Protein 5EZC (pdb70)

Solvent-accessible surface area: 9860 Å² total; per-residue (Å²): 58,86,60,0,116,0,11,98,62,11,0,131,0,15,85,50,5,0,125,0,16,63,53,14,10,133,23,62,108,64,84,53,1,132,2,13,93,52,10,0,117,0,17,93,47,5,0,116,0,11,56,53,9,6,115,18,49,159,89,66,84,56,1,133,1,12,76,49,11,0,133,0,17,90,59,5,0,127,0,13,80,53,15,0,130,29,59,172,63,84,59,0,96,0,12,98,54,12,0,126,1,15,96,52,5,0,122,0,12,63,30,12,11,140,22,53,112,56,87,54,0,124,0,12,98,65,12,0,130,1,15,83,52,6,0,122,0,17,63,54,15,8,136,32,62,103,74,86,53,2,46,2,13,100,50,12,0,130,1,15,94,58,6,0,120,0,12,68,49,9,7,135,15,52,81,76,54,90,55,0,127,0,12,96,64,12,0,130,0,16,85,52,5,0,125,0,17,58,46,14,9,112,4,56,60,96

Radius of gyration: 16.19 Å; Cα contacts (8 Å, |Δi|>4): 431; chains: 7; bounding box: 50×24×40 Å

Secondary structure (DSSP, 8-state):
-HHHHHHHHHHHHHHHHHHHHHHHHHHH-/-HHHHHHHHHHHHHHHHHHHHHHHHHHHH-/-HHHHHHHHHHHHHHHHHHHHHHHHHHH-/-HHHHHHHHHHHHHHHHHHHHHHHHHHT-/-HHHHHHHHHHHHHHHHHHHHHHHHHHH-/-HHHHHHHHHHHHHHHHHHHHHHHHHHH--/-HHHHHHHHHHHHHHHHHHHHHHHHHHH--

Structure (mmCIF, N/CA/C/O backbone):
data_5EZC
#
_entry.id   5EZC
#
_cell.length_a   62.252
_cell.length_b   60.880
_cell.length_c   69.380
_cell.angle_alpha   90.00
_cell.angle_beta   110.89
_cell.angle_gamma   90.00
#
_symmetry.space_group_name_H-M   'I 1 2 1'
#
loop_
_entity.id
_entity.type
_entity.pdbx_description
1 polymer CC-Hept-C-H-E
2 water water
#
loop_
_atom_site.group_PDB
_atom_site.id
_atom_site.type_symbol
_atom_site.label_atom_id
_atom_site.label_alt_id
_atom_site.label_comp_id
_atom_site.label_asym_id
_atom_site.label_entity_id
_atom_site.label_seq_id
_atom_site.pdbx_PDB_ins_code
_atom_site.Cartn_x
_atom_site.Cartn_y
_atom_site.Cartn_z
_atom_site.occupancy
_atom_site.B_iso_or_equiv
_atom_site.auth_seq_id
_atom_site.auth_comp_id
_atom_site.auth_asym_id
_atom_site.auth_atom_id
_atom_site.pdbx_PDB_model_num
ATOM 4 N N . GLY A 1 2 ? -48.481 2.099 -33.451 1.00 34.29 2 GLY A N 1
ATOM 5 C CA . GLY A 1 2 ? -48.209 1.150 -32.392 1.00 26.87 2 GLY A CA 1
ATOM 6 C C . GLY A 1 2 ? -46.747 0.775 -32.322 1.00 29.28 2 GLY A C 1
ATOM 7 O O . GLY A 1 2 ? -46.027 0.874 -33.325 1.00 27.94 2 GLY A O 1
ATOM 8 N N . GLU A 1 3 ? -46.308 0.345 -31.143 1.00 26.36 3 GLU A N 1
ATOM 9 C CA . GLU A 1 3 ? -44.891 0.100 -30.924 1.00 27.73 3 GLU A CA 1
ATOM 10 C C . GLU A 1 3 ? -44.390 -1.086 -31.733 1.00 22.44 3 GLU A C 1
ATOM 11 O O . GLU A 1 3 ? -43.240 -1.089 -32.156 1.00 22.97 3 GLU A O 1
ATOM 17 N N . ILE A 1 4 ? -45.237 -2.080 -31.973 1.00 21.19 4 ILE A N 1
ATOM 18 C CA . ILE A 1 4 ? -44.782 -3.250 -32.739 1.00 18.24 4 ILE A CA 1
ATOM 19 C C . ILE A 1 4 ? -44.554 -2.847 -34.201 1.00 22.17 4 ILE A C 1
ATOM 20 O O . ILE A 1 4 ? -43.498 -3.168 -34.774 1.00 20.15 4 ILE A O 1
ATOM 25 N N . ALA A 1 5 ? -45.500 -2.106 -34.778 1.00 22.06 5 ALA A N 1
ATOM 26 C CA . ALA A 1 5 ? -45.377 -1.648 -36.153 1.00 20.48 5 ALA A CA 1
ATOM 27 C C . ALA A 1 5 ? -44.155 -0.751 -36.294 1.00 24.42 5 ALA A C 1
ATOM 28 O O . ALA A 1 5 ? -43.432 -0.845 -37.283 1.00 26.05 5 ALA A O 1
ATOM 30 N N . LYS A 1 6 ? -43.945 0.135 -35.320 1.00 23.12 6 LYS A N 1
ATOM 31 C CA . LYS A 1 6 ? -42.774 1.020 -35.349 1.00 21.72 6 LYS A CA 1
ATOM 32 C C . LYS A 1 6 ? -41.482 0.201 -35.353 1.00 21.52 6 LYS A C 1
ATOM 33 O O . LYS A 1 6 ? -40.523 0.528 -36.068 1.00 20.55 6 LYS A O 1
ATOM 39 N N . ALA A 1 7 ? -41.443 -0.852 -34.543 1.00 19.30 7 ALA A N 1
ATOM 40 C CA . ALA A 1 7 ? -40.224 -1.652 -34.443 1.00 18.81 7 ALA A CA 1
ATOM 41 C C . ALA A 1 7 ? -39.997 -2.417 -35.739 1.00 21.85 7 ALA A C 1
ATOM 42 O O . ALA A 1 7 ? -38.854 -2.564 -36.193 1.00 19.77 7 ALA A O 1
ATOM 44 N N . LEU A 1 8 ? -41.075 -2.928 -36.326 1.00 16.26 8 LEU A N 1
ATOM 45 C CA . LEU A 1 8 ? -40.965 -3.574 -37.633 1.00 17.91 8 LEU A CA 1
ATOM 46 C C . LEU A 1 8 ? -40.462 -2.587 -38.693 1.00 22.69 8 LEU A C 1
ATOM 47 O O . LEU A 1 8 ? -39.672 -2.945 -39.561 1.00 20.13 8 LEU A O 1
ATOM 52 N N . ARG A 1 9 ? -40.921 -1.347 -38.634 1.00 19.01 9 ARG A N 1
ATOM 53 C CA . ARG A 1 9 ? -40.422 -0.349 -39.586 1.00 20.38 9 ARG A CA 1
ATOM 54 C C . ARG A 1 9 ? -38.944 -0.058 -39.357 1.00 24.22 9 ARG A C 1
ATOM 55 O O . ARG A 1 9 ? -38.218 0.257 -40.308 1.00 21.70 9 ARG A O 1
ATOM 63 N N . GLU A 1 10 ? -38.480 -0.172 -38.113 1.00 23.04 10 GLU A N 1
ATOM 64 C CA . GLU A 1 10 ? -37.043 -0.025 -37.835 1.00 20.77 10 GLU A CA 1
ATOM 65 C C . GLU A 1 10 ? -36.238 -1.154 -38.456 1.00 17.65 10 GLU A C 1
ATOM 66 O O . GLU A 1 10 ? -35.120 -0.952 -38.910 1.00 19.06 10 GLU A O 1
ATOM 72 N N . ILE A 1 11 ? -36.801 -2.357 -38.441 1.00 15.74 11 ILE A N 1
ATOM 73 C CA . ILE A 1 11 ? -36.131 -3.497 -39.055 1.00 17.79 11 ILE A CA 1
ATOM 74 C C . ILE A 1 11 ? -36.008 -3.266 -40.561 1.00 17.59 11 ILE A C 1
ATOM 75 O O . ILE A 1 11 ? -34.954 -3.514 -41.164 1.00 19.34 11 ILE A O 1
ATOM 80 N N . ALA A 1 12 ? -37.077 -2.762 -41.161 1.00 18.52 12 ALA A N 1
ATOM 81 C CA . ALA A 1 12 ? -37.085 -2.493 -42.594 1.00 19.63 12 ALA A CA 1
ATOM 82 C C . ALA A 1 12 ? -36.044 -1.454 -42.944 1.00 21.55 12 ALA A C 1
ATOM 83 O O . ALA A 1 12 ? -35.341 -1.584 -43.937 1.00 20.86 12 ALA A O 1
ATOM 85 N N . LYS A 1 13 ? -35.955 -0.415 -42.127 1.00 17.81 13 LYS A N 1
ATOM 86 C CA . LYS A 1 13 ? -34.969 0.631 -42.383 1.00 20.70 13 LYS A CA 1
ATOM 87 C C . LYS A 1 13 ? -33.556 0.086 -42.258 1.00 23.42 13 LYS A C 1
ATOM 88 O O . LYS A 1 13 ? -32.672 0.433 -43.058 1.00 19.90 13 LYS A O 1
ATOM 94 N N . ALA A 1 14 ? -33.327 -0.769 -41.266 1.00 19.02 14 ALA A N 1
ATOM 95 C CA . ALA A 1 14 ? -31.990 -1.367 -41.106 1.00 19.06 14 ALA A CA 1
ATOM 96 C C . ALA A 1 14 ? -31.622 -2.253 -42.294 1.00 20.77 14 ALA A C 1
ATOM 97 O O . ALA A 1 14 ? -30.459 -2.294 -42.709 1.00 20.19 14 ALA A O 1
ATOM 99 N N . LEU A 1 15 ? -32.601 -2.948 -42.857 1.00 18.25 15 LEU A N 1
ATOM 100 C CA . LEU A 1 15 ? -32.354 -3.730 -44.066 1.00 18.82 15 LEU A CA 1
ATOM 101 C C . LEU A 1 15 ? -32.083 -2.844 -45.274 1.00 22.80 15 LEU A C 1
ATOM 102 O O . LEU A 1 15 ? -31.300 -3.213 -46.149 1.00 22.30 15 LEU A O 1
ATOM 107 N N . ARG A 1 16 ? -32.717 -1.676 -45.334 1.00 20.19 16 ARG A N 1
ATOM 108 C CA . ARG A 1 16 ? -32.381 -0.736 -46.409 1.00 21.99 16 ARG A CA 1
ATOM 109 C C . ARG A 1 16 ? -30.960 -0.201 -46.227 1.00 25.45 16 ARG A C 1
ATOM 110 O O . ARG A 1 16 ? -30.269 0.084 -47.210 1.00 26.49 16 ARG A O 1
ATOM 118 N N . GLU A 1 17 ? -30.511 -0.070 -44.980 1.00 22.38 17 GLU A N 1
ATOM 119 C CA . GLU A 1 17 ? -29.095 0.242 -44.728 1.00 25.60 17 GLU A CA 1
ATOM 120 C C . GLU A 1 17 ? -28.199 -0.853 -45.276 1.00 22.97 17 GLU A C 1
ATOM 121 O O . GLU A 1 17 ? -27.145 -0.596 -45.859 1.00 24.25 17 GLU A O 1
ATOM 127 N N . CYS A 1 18 ? -28.605 -2.092 -45.032 1.00 22.25 18 CY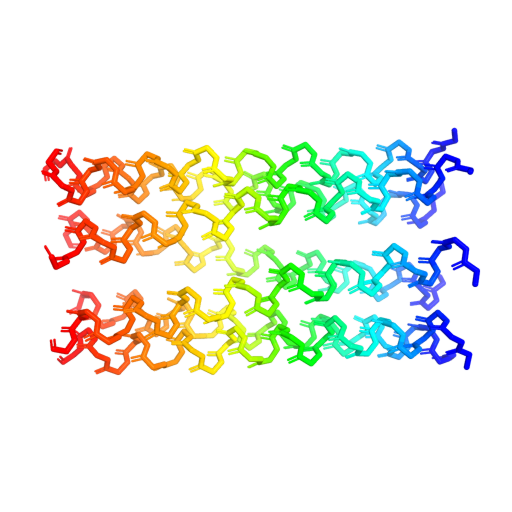S A N 1
ATOM 128 C CA . CYS A 1 18 ? -27.829 -3.243 -45.486 1.00 23.24 18 CYS A CA 1
ATOM 129 C C . CYS A 1 18 ? -27.716 -3.260 -46.994 1.00 23.61 18 CYS A C 1
ATOM 130 O O . CYS A 1 18 ? -26.634 -3.491 -47.536 1.00 25.02 18 CYS A O 1
ATOM 133 N N . ALA A 1 19 ? -28.838 -3.029 -47.668 1.00 23.29 19 ALA A N 1
ATOM 134 C CA . ALA A 1 19 ? -28.872 -3.013 -49.130 1.00 27.19 19 ALA A CA 1
ATOM 135 C C . ALA A 1 19 ? -27.944 -1.960 -49.709 1.00 29.31 19 ALA A C 1
ATOM 136 O O . ALA A 1 19 ? -27.233 -2.223 -50.678 1.00 27.48 19 ALA A O 1
ATOM 138 N N . TRP A 1 20 ? -27.959 -0.761 -49.133 1.00 24.14 20 TRP A N 1
ATOM 139 C CA A TRP A 1 20 ? -27.040 0.299 -49.572 1.00 25.27 20 TRP A CA 1
ATOM 140 C C . TRP A 1 20 ? -25.596 -0.161 -49.450 1.00 26.43 20 TRP A C 1
ATOM 141 O O . TRP A 1 20 ? -24.764 0.044 -50.356 1.00 27.58 20 TRP A O 1
ATOM 152 N N . ALA A 1 21 ? -25.287 -0.815 -48.339 1.00 27.53 21 ALA A N 1
ATOM 153 C CA . ALA A 1 21 ? -23.913 -1.246 -48.108 1.00 31.40 21 ALA A CA 1
ATOM 154 C C . ALA A 1 21 ? -23.505 -2.339 -49.103 1.00 29.04 21 ALA A C 1
ATOM 155 O O . ALA A 1 21 ? -22.394 -2.316 -49.630 1.00 30.76 21 ALA A O 1
ATOM 157 N N . HIS A 1 22 ? -24.409 -3.278 -49.379 1.00 34.66 22 HIS A N 1
ATOM 158 C CA . HIS A 1 22 ? -24.161 -4.298 -50.404 1.00 34.52 22 HIS A CA 1
ATOM 159 C C . HIS A 1 22 ? -23.937 -3.671 -51.778 1.00 34.28 22 HIS A C 1
ATOM 160 O O . HIS A 1 22 ? -23.080 -4.124 -52.538 1.00 36.18 22 HIS A O 1
ATOM 167 N N . ARG A 1 23 ? -24.700 -2.628 -52.098 1.00 30.40 23 ARG A N 1
ATOM 168 C CA . ARG A 1 23 ? -24.491 -1.913 -53.353 1.00 33.16 23 ARG A CA 1
ATOM 169 C C . ARG A 1 23 ? -23.112 -1.265 -53.363 1.00 38.96 23 ARG A C 1
ATOM 170 O O . ARG A 1 23 ? -22.488 -1.166 -54.417 1.00 39.48 23 ARG A O 1
ATOM 178 N N . GLU A 1 24 ? -22.628 -0.837 -52.199 1.00 33.47 24 GLU A N 1
ATOM 179 C CA . GLU A 1 24 ? -21.290 -0.253 -52.138 1.00 32.27 24 GLU A CA 1
ATOM 180 C C . GLU A 1 24 ? -20.223 -1.325 -52.315 1.00 34.35 24 GLU A C 1
ATOM 181 O O . GLU A 1 24 ? -19.155 -1.054 -52.869 1.00 39.42 24 GLU A O 1
ATOM 187 N N . GLU A 1 25 ? -20.494 -2.534 -51.835 1.00 34.02 25 GLU A N 1
ATOM 188 C CA . GLU A 1 25 ? -19.553 -3.639 -52.063 1.00 36.37 25 GLU A CA 1
ATOM 189 C C . GLU A 1 25 ? -19.470 -3.969 -53.547 1.00 43.55 25 GLU A C 1
ATOM 190 O O . GLU A 1 25 ? -18.377 -4.100 -54.105 1.00 51.64 25 GLU A O 1
ATOM 196 N N . ALA A 1 26 ? -20.636 -4.114 -54.173 1.00 45.97 26 ALA A N 1
ATOM 197 C CA . ALA A 1 26 ? -20.726 -4.368 -55.611 1.00 46.55 26 ALA A CA 1
ATOM 198 C C . ALA A 1 26 ? -19.913 -3.360 -56.413 1.00 45.02 26 ALA A C 1
ATOM 199 O O . ALA A 1 26 ? -19.148 -3.736 -57.310 1.00 48.84 26 ALA A O 1
ATOM 201 N N . LYS A 1 27 ? -20.081 -2.080 -56.088 1.00 39.89 27 LYS A N 1
ATOM 202 C CA . LYS A 1 27 ? -19.339 -1.012 -56.748 1.00 40.77 27 LYS A CA 1
ATOM 203 C C . LYS A 1 27 ? -17.835 -1.136 -56.516 1.00 46.67 27 LYS A C 1
ATOM 204 O O . LYS A 1 27 ? -17.038 -0.959 -57.444 1.00 48.76 27 LYS A O 1
ATOM 210 N N . ALA A 1 28 ? -17.449 -1.424 -55.277 1.00 44.98 28 ALA A N 1
ATOM 211 C CA . ALA A 1 28 ? -16.035 -1.524 -54.929 1.00 45.38 28 ALA A CA 1
ATOM 212 C C . ALA A 1 28 ? -15.380 -2.702 -55.636 1.00 52.89 28 ALA A C 1
ATOM 213 O O . ALA A 1 28 ? -14.194 -2.657 -55.963 1.00 57.94 28 ALA A O 1
ATOM 215 N N . LEU A 1 29 ? -16.161 -3.753 -55.874 1.00 60.10 29 LEU A N 1
ATOM 216 C CA . LEU A 1 29 ? -15.666 -4.937 -56.576 1.00 68.21 29 LEU A CA 1
ATOM 217 C C . LEU A 1 29 ? -15.176 -4.594 -57.982 1.00 79.39 29 LEU A C 1
ATOM 218 O O . LEU A 1 29 ? -14.078 -4.984 -58.375 1.00 85.94 29 LEU A O 1
ATOM 223 N N . ARG A 1 30 ? -15.987 -3.856 -58.733 1.00 82.27 30 ARG A N 1
ATOM 224 C CA . ARG A 1 30 ? -15.614 -3.457 -60.084 1.00 89.13 30 ARG A CA 1
ATOM 225 C C . ARG A 1 30 ? -15.349 -1.958 -60.167 1.00 89.98 30 ARG A C 1
ATOM 226 O O . ARG A 1 30 ? -14.334 -1.468 -59.671 1.00 92.23 30 ARG A O 1
ATOM 231 N N . GLY B 1 2 ? -45.482 -22.894 -28.162 1.00 40.75 2 GLY B N 1
ATOM 232 C CA . GLY B 1 2 ? -46.343 -22.405 -29.221 1.00 36.04 2 GLY B CA 1
ATOM 233 C C . GLY B 1 2 ? -45.749 -22.593 -30.594 1.00 34.54 2 GLY B C 1
ATOM 234 O O . GLY B 1 2 ? -44.523 -22.571 -30.746 1.00 29.97 2 GLY B O 1
ATOM 235 N N . GLU B 1 3 ? -46.613 -22.771 -31.593 1.00 25.80 3 GLU B N 1
ATOM 236 C CA . GLU B 1 3 ? -46.152 -22.939 -32.970 1.00 32.14 3 GLU B CA 1
ATOM 237 C C . GLU B 1 3 ? -45.437 -21.686 -33.463 1.00 24.34 3 GLU B C 1
ATOM 238 O O . GLU B 1 3 ? -44.437 -21.779 -34.182 1.00 23.64 3 GLU B O 1
ATOM 244 N N . ILE B 1 4 ? -45.930 -20.510 -33.089 1.00 24.81 4 ILE B N 1
ATOM 245 C CA . ILE B 1 4 ? -45.284 -19.278 -33.560 1.00 22.76 4 ILE B CA 1
ATOM 246 C C . ILE B 1 4 ? -43.892 -19.127 -32.937 1.00 21.36 4 ILE B C 1
ATOM 247 O O . ILE B 1 4 ? -42.914 -18.860 -33.644 1.00 21.01 4 ILE B O 1
ATOM 252 N N . ALA B 1 5 ? -43.784 -19.329 -31.630 1.00 25.52 5 ALA B N 1
ATOM 253 C CA . ALA B 1 5 ? -42.484 -19.271 -30.959 1.00 29.16 5 ALA B CA 1
ATOM 254 C C . ALA B 1 5 ? -41.495 -20.305 -31.502 1.00 28.45 5 ALA B C 1
ATOM 255 O O . ALA B 1 5 ? -40.314 -20.000 -31.679 1.00 27.47 5 ALA B O 1
ATOM 257 N N . LYS B 1 6 ? -41.971 -21.524 -31.752 1.00 21.53 6 LYS B N 1
ATOM 258 C CA . LYS B 1 6 ? -41.129 -22.557 -32.333 1.00 21.82 6 LYS B CA 1
ATOM 259 C C . LYS B 1 6 ? -40.610 -22.141 -33.713 1.00 23.48 6 LYS B C 1
ATOM 260 O O . LYS B 1 6 ? -39.448 -22.388 -34.052 1.00 23.03 6 LYS B O 1
ATOM 266 N N . ALA B 1 7 ? -41.463 -21.501 -34.503 1.00 19.51 7 ALA B N 1
ATOM 267 C CA . ALA B 1 7 ? -41.070 -21.102 -35.853 1.00 20.14 7 ALA B CA 1
ATOM 268 C C . ALA B 1 7 ? -40.071 -19.960 -35.798 1.00 23.38 7 ALA B C 1
ATOM 269 O O . ALA B 1 7 ? -39.139 -19.924 -36.591 1.00 19.32 7 ALA B O 1
ATOM 271 N N . LEU B 1 8 ? -40.256 -19.031 -34.862 1.00 18.21 8 LEU B N 1
ATOM 272 C CA . LEU B 1 8 ? -39.264 -17.964 -34.667 1.00 21.98 8 LEU B CA 1
ATOM 273 C C . LEU B 1 8 ? -37.908 -18.531 -34.242 1.00 24.72 8 LEU B C 1
ATOM 274 O O . LEU B 1 8 ? -36.854 -18.051 -34.668 1.00 20.55 8 LEU B O 1
ATOM 279 N N . ARG B 1 9 ? -37.922 -19.544 -33.390 1.00 18.48 9 ARG B N 1
ATOM 280 C CA . ARG B 1 9 ? -36.652 -20.186 -33.014 1.00 21.08 9 ARG B CA 1
ATOM 281 C C . ARG B 1 9 ? -35.984 -20.875 -34.204 1.00 23.99 9 ARG B C 1
ATOM 282 O O . ARG B 1 9 ? -34.765 -20.939 -34.272 1.00 22.73 9 ARG B O 1
ATOM 290 N N . GLU B 1 10 ? -36.782 -21.378 -35.142 1.00 19.79 10 GLU B N 1
ATOM 291 C CA . GLU B 1 10 ? -36.258 -21.985 -36.369 1.00 21.12 10 GLU B CA 1
ATOM 292 C C . GLU B 1 10 ? -35.575 -20.920 -37.242 1.00 17.85 10 GLU B C 1
ATOM 293 O O . GLU B 1 10 ? -34.554 -21.177 -37.891 1.00 21.48 10 GLU B O 1
ATOM 299 N N . ILE B 1 11 ? -36.145 -19.721 -37.255 1.00 17.14 11 ILE B N 1
ATOM 300 C CA . ILE B 1 11 ? -35.532 -18.625 -37.996 1.00 16.74 11 ILE B CA 1
ATOM 301 C C . ILE B 1 11 ? -34.182 -18.298 -37.362 1.00 17.88 11 ILE B C 1
ATOM 302 O O . ILE B 1 11 ? -33.192 -18.120 -38.066 1.00 18.46 11 ILE B O 1
ATOM 307 N N . ALA B 1 12 ? -34.143 -18.239 -36.034 1.00 15.23 12 ALA B N 1
ATOM 308 C CA . ALA B 1 12 ? -32.892 -17.978 -35.316 1.00 20.16 12 ALA B CA 1
ATOM 309 C C . ALA B 1 12 ? -31.827 -19.016 -35.626 1.00 18.28 12 ALA B C 1
ATOM 310 O O . ALA B 1 12 ? -30.661 -18.678 -35.856 1.00 19.85 12 ALA B O 1
ATOM 312 N N . LYS B 1 13 ? -32.227 -20.282 -35.600 1.00 18.59 13 LYS B N 1
ATOM 313 C CA . LYS B 1 13 ? -31.313 -21.385 -35.897 1.00 19.75 13 LYS B CA 1
ATOM 314 C C . LYS B 1 13 ? -30.757 -21.238 -37.305 1.00 22.47 13 LYS B C 1
ATOM 315 O O . LYS B 1 13 ? -29.569 -21.475 -37.544 1.00 22.16 13 LYS B O 1
ATOM 321 N N . ALA B 1 14 ? -31.612 -20.837 -38.241 1.00 18.87 14 ALA B N 1
ATOM 322 C CA . ALA B 1 14 ? -31.168 -20.668 -39.617 1.00 20.65 14 ALA B CA 1
ATOM 323 C C . ALA B 1 14 ? -30.174 -19.511 -39.721 1.00 19.86 14 ALA B C 1
ATOM 324 O O . ALA B 1 14 ? -29.184 -19.595 -40.442 1.00 21.40 14 ALA B O 1
ATOM 326 N N . LEU B 1 15 ? -30.423 -18.426 -38.995 1.00 18.28 15 LEU B N 1
ATOM 327 C CA . LEU B 1 15 ? -29.457 -17.327 -38.998 1.00 19.66 15 LEU B CA 1
ATOM 328 C C . LEU B 1 15 ? -28.139 -17.716 -38.331 1.00 19.66 15 LEU B C 1
ATOM 329 O O . LEU B 1 15 ? -27.071 -17.257 -38.755 1.00 22.61 15 LEU B O 1
ATOM 334 N N . ARG B 1 16 ? -28.181 -18.570 -37.307 1.00 18.71 16 ARG B N 1
ATOM 335 C CA . ARG B 1 16 ? -26.921 -19.032 -36.712 1.00 21.07 16 ARG B CA 1
ATOM 336 C C . ARG B 1 16 ? -26.149 -19.872 -37.729 1.00 26.65 16 ARG B C 1
ATOM 337 O O . ARG B 1 16 ? -24.920 -19.877 -37.727 1.00 26.92 16 ARG B O 1
ATOM 345 N N . GLU B 1 17 ? -26.867 -20.580 -38.602 1.00 24.70 17 GLU B N 1
ATOM 346 C CA . GLU B 1 17 ? -26.206 -21.301 -39.694 1.00 25.02 17 GLU B CA 1
ATOM 347 C C . GLU B 1 17 ? -25.576 -20.326 -40.669 1.00 26.40 17 GLU B C 1
ATOM 348 O O . GLU B 1 17 ? -24.506 -20.587 -41.213 1.00 26.08 17 GLU B O 1
ATOM 354 N N . CYS B 1 18 ? -26.268 -19.216 -40.914 1.00 21.57 18 CYS B N 1
ATOM 355 C CA . CYS B 1 18 ? -25.755 -18.173 -41.796 1.00 22.78 18 CYS B CA 1
ATOM 356 C C . CYS B 1 18 ? -24.464 -17.587 -41.229 1.00 21.45 18 CYS B C 1
ATOM 357 O O . CYS B 1 18 ? -23.514 -17.356 -41.965 1.00 23.00 18 CYS B O 1
ATOM 360 N N . ALA B 1 19 ? -24.430 -17.340 -39.923 1.00 21.95 19 ALA B N 1
ATOM 361 C CA . ALA B 1 19 ? -23.235 -16.751 -39.306 1.00 23.98 19 ALA B CA 1
ATOM 362 C C . ALA B 1 19 ? -22.049 -17.700 -39.394 1.00 29.68 19 ALA B C 1
ATOM 363 O O . ALA B 1 19 ? -20.916 -17.281 -39.677 1.00 27.60 19 ALA B O 1
ATOM 365 N N . TRP B 1 20 ? -22.306 -18.980 -39.148 1.00 27.59 20 TRP B N 1
ATOM 366 C CA . TRP B 1 20 ? -21.247 -19.986 -39.233 1.00 31.39 20 TRP B CA 1
ATOM 367 C C . TRP B 1 20 ? -20.657 -19.992 -40.641 1.00 31.99 20 TRP B C 1
ATOM 368 O O . TRP B 1 20 ? -19.434 -20.060 -40.825 1.00 34.74 20 TRP B O 1
ATOM 379 N N . ALA B 1 21 ? -21.539 -19.908 -41.633 1.00 29.77 21 ALA B N 1
ATOM 380 C CA . ALA B 1 21 ? -21.127 -19.836 -43.027 1.00 33.73 21 ALA B CA 1
ATOM 381 C C . ALA B 1 21 ? -20.249 -18.601 -43.273 1.00 29.61 21 ALA B C 1
ATOM 382 O O . ALA B 1 21 ? -19.237 -18.695 -43.943 1.00 31.66 21 ALA B O 1
ATOM 384 N N . HIS B 1 22 ? -20.639 -17.449 -42.722 1.00 29.63 22 HIS B N 1
ATOM 385 C CA . HIS B 1 22 ? -19.839 -16.227 -42.887 1.00 26.94 22 HIS B CA 1
ATOM 386 C C . HIS B 1 22 ? -18.490 -16.327 -42.183 1.00 30.11 22 HIS B C 1
ATOM 387 O O . HIS B 1 22 ? -17.487 -15.853 -42.708 1.00 31.47 22 HIS B O 1
ATOM 394 N N . ARG B 1 23 ? -18.464 -16.934 -40.996 1.00 35.27 23 ARG B N 1
ATOM 395 C CA . ARG B 1 23 ? -17.201 -17.132 -40.276 1.00 35.82 23 ARG B CA 1
ATOM 396 C C . ARG B 1 23 ? -16.264 -17.987 -41.117 1.00 38.74 23 ARG B C 1
ATOM 397 O O . ARG B 1 23 ? -15.049 -17.796 -41.092 1.00 41.86 23 ARG B O 1
ATOM 405 N N . GLU B 1 24 ? -16.840 -18.923 -41.866 1.00 38.36 24 GLU B N 1
ATOM 406 C CA . GLU B 1 24 ? -16.062 -19.770 -42.763 1.00 48.33 24 GLU B CA 1
ATOM 407 C C . GLU B 1 24 ? -15.562 -18.974 -43.967 1.00 40.69 24 GLU B C 1
ATOM 408 O O . GLU B 1 24 ? -14.478 -19.233 -44.488 1.00 43.89 24 GLU B O 1
ATOM 414 N N . GLU B 1 25 ? -16.359 -18.003 -44.407 1.00 45.42 25 GLU B N 1
ATOM 415 C CA . GLU B 1 25 ? -15.949 -17.137 -45.511 1.00 45.32 25 GLU B CA 1
ATOM 416 C C . GLU B 1 25 ? -14.777 -16.265 -45.071 1.00 41.11 25 GLU B C 1
ATOM 417 O O . GLU B 1 25 ? -13.812 -16.088 -45.812 1.00 45.57 25 GLU B O 1
ATOM 423 N N . ALA B 1 26 ? -14.868 -15.730 -43.855 1.00 44.16 26 ALA B N 1
ATOM 424 C CA . ALA B 1 26 ? -13.800 -14.906 -43.288 1.00 40.97 26 ALA B CA 1
ATOM 425 C C . ALA B 1 26 ? -12.507 -15.708 -43.122 1.00 48.38 26 ALA B C 1
ATOM 426 O O . ALA B 1 26 ? -11.404 -15.178 -43.306 1.00 50.71 26 ALA B O 1
ATOM 428 N N . LYS B 1 27 ? -12.639 -16.988 -42.786 1.00 46.20 27 LYS B N 1
ATOM 429 C CA . LYS B 1 27 ? -11.466 -17.853 -42.654 1.00 52.38 27 LYS B CA 1
ATOM 430 C C . LYS B 1 27 ? -10.866 -18.144 -44.027 1.00 52.98 27 LYS B C 1
ATOM 431 O O . LYS B 1 27 ? -9.645 -18.162 -44.196 1.00 57.48 27 LYS B O 1
ATOM 437 N N . ALA B 1 28 ? -11.740 -18.357 -45.005 1.00 54.27 28 ALA B N 1
ATOM 438 C CA . ALA B 1 28 ? -11.329 -18.632 -46.379 1.00 59.19 28 ALA B CA 1
ATOM 439 C C . ALA B 1 28 ? -10.642 -17.426 -47.008 1.00 59.94 28 ALA B C 1
ATOM 440 O O . ALA B 1 28 ? -9.703 -17.572 -47.791 1.00 61.59 28 ALA B O 1
ATOM 442 N N . LEU B 1 29 ? -11.117 -16.234 -46.657 1.00 63.94 29 LEU B N 1
ATOM 443 C CA . LEU B 1 29 ? -10.587 -14.989 -47.211 1.00 63.95 29 LEU B CA 1
ATOM 444 C C . LEU B 1 29 ? -9.157 -14.713 -46.752 1.00 64.40 29 LEU B C 1
ATOM 445 O O . LEU B 1 29 ? -8.395 -14.054 -47.456 1.00 67.09 29 LEU B O 1
ATOM 450 N N . ARG B 1 30 ? -8.793 -15.218 -45.578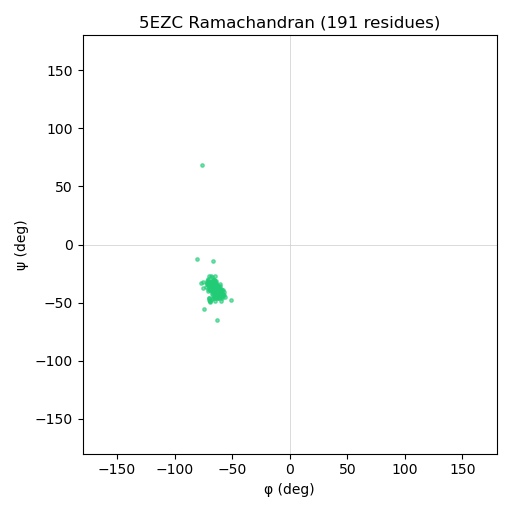 1.00 66.19 30 ARG B N 1
ATOM 451 C CA . ARG B 1 30 ? -7.421 -15.086 -45.100 1.00 76.23 30 ARG B CA 1
ATOM 452 C C . ARG B 1 30 ? -6.501 -16.041 -45.858 1.00 83.25 30 ARG B C 1
ATOM 453 O O . ARG B 1 30 ? -5.503 -15.620 -46.444 1.00 88.79 30 ARG B O 1
ATOM 461 N N . GLY B 1 31 ? -6.844 -17.326 -45.842 1.00 84.78 31 GLY B N 1
ATOM 462 C CA . GLY B 1 31 ? -6.047 -18.341 -46.509 1.00 92.95 31 GLY B CA 1
ATOM 463 C C . GLY B 1 31 ? -6.840 -19.591 -46.839 1.00 94.41 31 GLY B C 1
ATOM 464 O O . GLY B 1 31 ? -7.569 -20.120 -45.998 1.00 91.98 31 GLY B O 1
ATOM 468 N N . GLY C 1 2 ? -53.474 -3.124 -42.360 1.00 43.90 2 GLY C N 1
ATOM 469 C CA . GLY C 1 2 ? -53.049 -2.801 -41.012 1.00 34.82 2 GLY C CA 1
ATOM 470 C C . GLY C 1 2 ? -51.614 -2.337 -40.963 1.00 34.26 2 GLY C C 1
ATOM 471 O O . GLY C 1 2 ? -50.835 -2.621 -41.875 1.00 26.55 2 GLY C O 1
ATOM 472 N N . GLU C 1 3 ? -51.256 -1.645 -39.885 1.00 26.87 3 GLU C N 1
ATOM 473 C CA . GLU C 1 3 ? -49.903 -1.123 -39.731 1.00 29.65 3 GLU C CA 1
ATOM 474 C C . GLU C 1 3 ? -48.875 -2.252 -39.668 1.00 21.45 3 GLU C C 1
ATOM 475 O O . GLU C 1 3 ? -47.778 -2.115 -40.215 1.00 23.58 3 GLU C O 1
ATOM 481 N N . ILE C 1 4 ? -49.213 -3.355 -39.011 1.00 22.84 4 ILE C N 1
ATOM 482 C CA . ILE C 1 4 ? -48.239 -4.434 -38.855 1.00 19.28 4 ILE C CA 1
ATOM 483 C C . ILE C 1 4 ? -47.974 -5.096 -40.206 1.00 23.06 4 ILE C C 1
ATOM 484 O O . ILE C 1 4 ? -46.809 -5.278 -40.589 1.00 21.06 4 ILE C O 1
ATOM 489 N N . ALA C 1 5 ? -49.032 -5.433 -40.934 1.00 22.93 5 ALA C N 1
ATOM 490 C CA . ALA C 1 5 ? -48.874 -6.015 -42.263 1.00 26.41 5 ALA C CA 1
ATOM 491 C C . ALA C 1 5 ? -48.109 -5.069 -43.188 1.00 28.43 5 ALA C C 1
ATOM 492 O O . ALA C 1 5 ? -47.253 -5.505 -43.959 1.00 24.24 5 ALA C O 1
ATOM 494 N N . LYS C 1 6 ? -48.410 -3.776 -43.114 1.00 26.42 6 LYS C N 1
ATOM 495 C CA . LYS C 1 6 ? -47.703 -2.804 -43.950 1.00 26.48 6 LYS C CA 1
ATOM 496 C C . LYS C 1 6 ? -46.207 -2.764 -43.645 1.00 22.37 6 LYS C C 1
ATOM 497 O O . LYS C 1 6 ? -45.378 -2.685 -44.564 1.00 26.35 6 LYS C O 1
ATOM 503 N N . ALA C 1 7 ? -45.849 -2.828 -42.367 1.00 20.32 7 ALA C N 1
ATOM 504 C CA . ALA C 1 7 ? -44.434 -2.833 -41.995 1.00 21.86 7 ALA C CA 1
ATOM 505 C C . ALA C 1 7 ? -43.748 -4.109 -42.460 1.00 23.51 7 ALA C C 1
ATOM 506 O O . ALA C 1 7 ? -42.608 -4.073 -42.901 1.00 19.06 7 ALA C O 1
ATOM 508 N N . LEU C 1 8 ? -44.434 -5.240 -42.350 1.00 16.35 8 LEU C N 1
ATOM 509 C CA . LEU C 1 8 ? -43.856 -6.500 -42.823 1.00 18.56 8 LEU C CA 1
ATOM 510 C C . LEU C 1 8 ? -43.587 -6.451 -44.331 1.00 24.49 8 LEU C C 1
ATOM 511 O O . LEU C 1 8 ? -42.560 -6.955 -44.811 1.00 24.16 8 LEU C O 1
ATOM 516 N N . ARG C 1 9 ? -44.491 -5.832 -45.082 1.00 20.93 9 ARG C N 1
ATOM 517 C CA . ARG C 1 9 ? -44.289 -5.676 -46.520 1.00 21.84 9 ARG C CA 1
ATOM 518 C C . ARG C 1 9 ? -43.100 -4.774 -46.814 1.00 25.95 9 ARG C C 1
ATOM 519 O O . ARG C 1 9 ? -42.411 -4.971 -47.799 1.00 24.26 9 ARG C O 1
ATOM 527 N N . GLU C 1 10 ? -42.874 -3.778 -45.962 1.00 25.05 10 GLU C N 1
ATOM 528 C CA . GLU C 1 10 ? -41.716 -2.883 -46.119 1.00 21.71 10 GLU C CA 1
ATOM 529 C C . GLU C 1 10 ? -40.430 -3.669 -45.869 1.00 18.86 10 GLU C C 1
ATOM 530 O O . GLU C 1 10 ? -39.384 -3.404 -46.485 1.00 19.80 10 GLU C O 1
ATOM 536 N N . ILE C 1 11 ? -40.505 -4.628 -44.955 1.00 19.25 11 ILE C N 1
ATOM 537 C CA . ILE C 1 11 ? -39.373 -5.503 -44.690 1.00 21.04 11 ILE C CA 1
ATOM 538 C C . ILE C 1 11 ? -39.082 -6.362 -45.919 1.00 21.69 11 ILE C C 1
ATOM 539 O O . ILE C 1 11 ? -37.928 -6.501 -46.315 1.00 20.75 11 ILE C O 1
ATOM 544 N N . ALA C 1 12 ? -40.119 -6.924 -46.532 1.00 20.46 12 ALA C N 1
ATOM 545 C CA . ALA C 1 12 ? -39.921 -7.713 -47.749 1.00 21.70 12 ALA C CA 1
ATOM 546 C C . ALA C 1 12 ? -39.343 -6.855 -48.863 1.00 23.45 12 ALA C C 1
ATOM 547 O O . ALA C 1 12 ? -38.475 -7.300 -49.596 1.00 22.69 12 ALA C O 1
ATOM 549 N N . LYS C 1 13 ? -39.838 -5.631 -48.995 1.00 21.25 13 LYS C N 1
ATOM 550 C CA . LYS C 1 13 ? -39.355 -4.732 -50.035 1.00 23.67 13 LYS C CA 1
ATOM 551 C C . LYS C 1 13 ? -37.867 -4.463 -49.863 1.00 28.90 13 LYS C C 1
ATOM 552 O O . LYS C 1 13 ? -37.116 -4.428 -50.841 1.00 25.81 13 LYS C O 1
ATOM 558 N N . ALA C 1 14 ? -37.440 -4.285 -48.615 1.00 22.81 14 ALA C N 1
ATOM 559 C CA . ALA C 1 14 ? -36.024 -4.050 -48.330 1.00 24.26 14 ALA C CA 1
ATOM 560 C C . ALA C 1 14 ? -35.184 -5.270 -48.672 1.00 25.09 14 ALA C C 1
ATOM 561 O O . ALA C 1 14 ? -34.066 -5.151 -49.135 1.00 22.96 14 ALA C O 1
ATOM 563 N N . LEU C 1 15 ? -35.718 -6.457 -48.439 1.00 19.86 15 LEU C N 1
ATOM 564 C CA . LEU C 1 15 ? -34.961 -7.666 -48.765 1.00 19.93 15 LEU C CA 1
ATOM 565 C C . LEU C 1 15 ? -34.858 -7.887 -50.272 1.00 24.91 15 LEU C C 1
ATOM 566 O O . LEU C 1 15 ? -33.855 -8.409 -50.749 1.00 25.35 15 LEU C O 1
ATOM 571 N N . ARG C 1 16 ? -35.869 -7.474 -51.031 1.00 27.37 16 ARG C N 1
ATOM 572 C CA . ARG C 1 16 ? -35.756 -7.518 -52.488 1.00 28.32 16 ARG C CA 1
ATOM 573 C C . ARG C 1 16 ? -34.653 -6.566 -52.972 1.00 31.24 16 ARG C C 1
ATOM 574 O O . ARG C 1 16 ? -33.955 -6.856 -53.956 1.00 32.21 16 ARG C O 1
ATOM 582 N N . GLU C 1 17 ? -34.491 -5.438 -52.280 1.00 31.14 17 GLU C N 1
ATOM 583 C CA . GLU C 1 17 ? -33.369 -4.533 -52.551 1.00 34.61 17 GLU C CA 1
ATOM 584 C C . GLU C 1 17 ? -32.054 -5.238 -52.297 1.00 29.08 17 GLU C C 1
ATOM 585 O O . GLU C 1 17 ? -31.101 -5.083 -53.052 1.00 31.13 17 GLU C O 1
ATOM 591 N N . CYS C 1 18 ? -31.993 -5.972 -51.188 1.00 26.39 18 CYS C N 1
ATOM 592 C CA . CYS C 1 18 ? -30.779 -6.705 -50.856 1.00 29.77 18 CYS C CA 1
ATOM 593 C C . CYS C 1 18 ? -30.476 -7.748 -51.930 1.00 27.48 18 CYS C C 1
ATOM 594 O O . CYS C 1 18 ? -29.328 -7.911 -52.335 1.00 29.17 18 CYS C O 1
ATOM 597 N N . ALA C 1 19 ? -31.508 -8.452 -52.391 1.00 29.67 19 ALA C N 1
ATOM 598 C CA . ALA C 1 19 ? -31.326 -9.476 -53.423 1.00 30.52 19 ALA C CA 1
ATOM 599 C C . ALA C 1 19 ? -30.791 -8.861 -54.705 1.00 33.79 19 ALA C C 1
ATOM 600 O O . ALA C 1 19 ? -29.884 -9.403 -55.341 1.00 32.96 19 ALA C O 1
ATOM 602 N N . TRP C 1 20 ? -31.356 -7.722 -55.084 1.00 32.43 20 TRP C N 1
ATOM 603 C CA . TRP C 1 20 ? -30.914 -7.028 -56.283 1.00 35.81 20 TRP C CA 1
ATOM 604 C C . TRP C 1 20 ? -29.448 -6.619 -56.153 1.00 39.74 20 TRP C C 1
ATOM 605 O O . TRP C 1 20 ? -28.690 -6.671 -57.125 1.00 39.72 20 TRP C O 1
ATOM 616 N N . ALA C 1 21 ? -29.042 -6.228 -54.949 1.00 39.20 21 ALA C N 1
ATOM 617 C CA . ALA C 1 21 ? -27.647 -5.848 -54.723 1.00 38.36 21 ALA C CA 1
ATOM 618 C C . ALA C 1 21 ? -26.729 -7.070 -54.811 1.00 37.10 21 ALA C C 1
ATOM 619 O O . ALA C 1 21 ? -25.616 -6.977 -55.310 1.00 39.70 21 ALA C O 1
ATOM 621 N N . HIS C 1 22 ? -27.203 -8.219 -54.334 1.00 36.73 22 HIS C N 1
ATOM 622 C CA . HIS C 1 22 ? -26.404 -9.443 -54.395 1.00 35.09 22 HIS C CA 1
ATOM 623 C C . HIS C 1 22 ? -26.259 -9.933 -55.841 1.00 38.96 22 HIS C C 1
ATOM 624 O O . HIS C 1 22 ? -25.191 -10.410 -56.232 1.00 40.60 22 HIS C O 1
ATOM 631 N N . ARG C 1 23 ? -27.321 -9.804 -56.637 1.00 38.75 23 ARG C N 1
ATOM 632 C CA . ARG C 1 23 ? -27.236 -10.124 -58.065 1.00 43.66 23 ARG C CA 1
ATOM 633 C C . ARG C 1 23 ? -26.202 -9.233 -58.743 1.00 48.09 23 ARG C C 1
ATOM 634 O O . ARG C 1 23 ? -25.490 -9.673 -59.644 1.00 51.28 23 ARG C O 1
ATOM 642 N N . GLU C 1 24 ? -26.120 -7.980 -58.299 1.00 49.09 24 GLU C N 1
ATOM 643 C CA . GLU C 1 24 ? -25.147 -7.042 -58.850 1.00 50.37 24 GLU C CA 1
ATOM 644 C C . GLU C 1 24 ? -23.719 -7.414 -58.456 1.00 49.49 24 GLU C C 1
ATOM 645 O O . GLU C 1 24 ? -22.801 -7.288 -59.263 1.00 53.81 24 GLU C O 1
ATOM 651 N N . GLU C 1 25 ? -23.535 -7.863 -57.217 1.00 50.81 25 GLU C N 1
ATOM 652 C CA . GLU C 1 25 ? -22.221 -8.321 -56.766 1.00 51.31 25 GLU C CA 1
ATOM 653 C C . GLU C 1 25 ? -21.759 -9.518 -57.589 1.00 48.22 25 GLU C C 1
ATOM 654 O O . GLU C 1 25 ? -20.599 -9.596 -57.988 1.00 51.25 25 GLU C O 1
ATOM 660 N N . ALA C 1 26 ? -22.676 -10.452 -57.825 1.00 47.44 26 ALA C N 1
ATOM 661 C CA . ALA C 1 26 ? -22.390 -11.629 -58.641 1.00 48.73 26 ALA C CA 1
ATOM 662 C C . ALA C 1 26 ? -21.974 -11.194 -60.038 1.00 54.73 26 ALA C C 1
ATOM 663 O O . ALA C 1 26 ? -21.006 -11.712 -60.608 1.00 54.10 26 ALA C O 1
ATOM 665 N N . LYS C 1 27 ? -22.698 -10.217 -60.574 1.00 54.97 27 LYS C N 1
ATOM 666 C CA . LYS C 1 27 ? -22.403 -9.680 -61.895 1.00 60.98 27 LYS C CA 1
ATOM 667 C C . LYS C 1 27 ? -20.991 -9.102 -61.946 1.00 70.62 27 LYS C C 1
ATOM 668 O O . LYS C 1 27 ? -20.257 -9.320 -62.912 1.00 80.92 27 LYS C O 1
ATOM 674 N N . ALA C 1 28 ? -20.611 -8.378 -60.896 1.0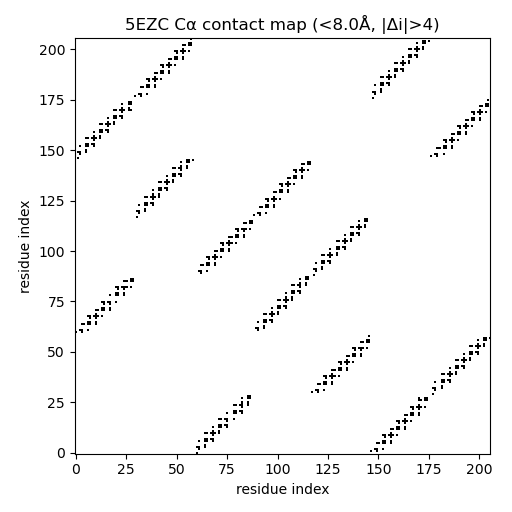0 66.44 28 ALA C N 1
ATOM 675 C CA . ALA C 1 28 ? -19.282 -7.776 -60.819 1.00 72.01 28 ALA C CA 1
ATOM 676 C C . ALA C 1 28 ? -18.191 -8.840 -60.721 1.00 76.82 28 ALA C C 1
ATOM 677 O O . ALA C 1 28 ? -17.078 -8.649 -61.210 1.00 81.74 28 ALA C O 1
ATOM 679 N N . LEU C 1 29 ? -18.519 -9.964 -60.090 1.00 75.11 29 LEU C N 1
ATOM 680 C CA . LEU C 1 29 ? -17.558 -11.049 -59.910 1.00 76.58 29 LEU C CA 1
ATOM 681 C C . LEU C 1 29 ? -17.220 -11.747 -61.225 1.00 87.13 29 LEU C C 1
ATOM 682 O O . LEU C 1 29 ? -16.100 -12.225 -61.410 1.00 90.47 29 LEU C O 1
ATOM 687 N N . ARG C 1 30 ? -18.187 -11.807 -62.135 1.00 91.70 30 ARG C N 1
ATOM 688 C CA . ARG C 1 30 ? -17.960 -12.401 -63.447 1.00 97.06 30 ARG C CA 1
ATOM 689 C C . ARG C 1 30 ? -17.048 -11.515 -64.293 1.00 99.49 30 ARG C C 1
ATOM 690 O O . ARG C 1 30 ? -16.942 -10.310 -64.059 1.00 98.31 30 ARG C O 1
ATOM 701 N N . GLY D 1 2 ? -54.748 -14.327 -44.266 1.00 43.06 2 GLY D N 1
ATOM 702 C CA . GLY D 1 2 ? -54.575 -13.099 -43.520 1.00 37.79 2 GLY D CA 1
ATOM 703 C C . GLY D 1 2 ? -53.512 -12.226 -44.135 1.00 35.81 2 GLY D C 1
ATOM 704 O O . GLY D 1 2 ? -52.547 -12.731 -44.724 1.00 30.14 2 GLY D O 1
ATOM 705 N N . GLU D 1 3 ? -53.673 -10.915 -44.000 1.00 31.25 3 GLU D N 1
ATOM 706 C CA . GLU D 1 3 ? -52.675 -9.998 -44.549 1.00 32.35 3 GLU D CA 1
ATOM 707 C C . GLU D 1 3 ? -51.330 -10.128 -43.851 1.00 29.49 3 GLU D C 1
ATOM 708 O O . GLU D 1 3 ? -50.291 -9.908 -44.474 1.00 26.39 3 GLU D O 1
ATOM 714 N N . ILE D 1 4 ? -51.321 -10.487 -42.570 1.00 25.05 4 ILE D N 1
ATOM 715 C CA . ILE D 1 4 ? -50.033 -10.666 -41.885 1.00 21.45 4 ILE D CA 1
ATOM 716 C C . ILE D 1 4 ? -49.299 -11.900 -42.414 1.00 22.25 4 ILE D C 1
ATOM 717 O O . ILE D 1 4 ? -48.104 -11.817 -42.765 1.00 20.45 4 ILE D O 1
ATOM 722 N N . ALA D 1 5 ? -50.000 -13.029 -42.507 1.00 25.92 5 ALA D N 1
ATOM 723 C CA . ALA D 1 5 ? -49.385 -14.235 -43.062 1.00 25.00 5 ALA D CA 1
ATOM 724 C C . ALA D 1 5 ? -48.913 -13.994 -44.492 1.00 27.90 5 ALA D C 1
ATOM 725 O O . ALA D 1 5 ? -47.850 -14.476 -44.893 1.00 24.76 5 ALA D O 1
ATOM 727 N N . LYS D 1 6 ? -49.703 -13.255 -45.269 1.00 24.83 6 LYS D N 1
ATOM 728 C CA . LYS D 1 6 ? -49.338 -13.002 -46.658 1.00 26.37 6 LYS D CA 1
ATOM 729 C C . LYS D 1 6 ? -48.053 -12.165 -46.725 1.00 25.33 6 LYS D C 1
ATOM 730 O O . LYS D 1 6 ? -47.169 -12.428 -47.560 1.00 26.46 6 LYS D O 1
ATOM 736 N N . ALA D 1 7 ? -47.939 -11.176 -45.842 1.00 23.99 7 ALA D N 1
ATOM 737 C CA . ALA D 1 7 ? -46.737 -10.340 -45.801 1.00 23.46 7 ALA D CA 1
ATOM 738 C C . ALA D 1 7 ? -45.518 -11.144 -45.363 1.00 23.90 7 ALA D C 1
ATOM 739 O O . ALA D 1 7 ? -44.409 -10.917 -45.853 1.00 23.27 7 ALA D O 1
ATOM 741 N N . LEU D 1 8 ? -45.715 -12.064 -44.425 1.00 17.76 8 LEU D N 1
ATOM 742 C CA . LEU D 1 8 ? -44.626 -12.942 -44.002 1.00 19.74 8 LEU D CA 1
ATOM 743 C C . LEU D 1 8 ? -44.173 -13.848 -45.142 1.00 22.91 8 LEU D C 1
ATOM 744 O O . LEU D 1 8 ? -42.976 -14.119 -45.287 1.00 23.36 8 LEU D O 1
ATOM 749 N N . ARG D 1 9 ? -45.113 -14.318 -45.955 1.00 23.75 9 ARG D N 1
ATOM 750 C CA . ARG D 1 9 ? -44.749 -15.117 -47.122 1.00 25.11 9 ARG D CA 1
ATOM 751 C C . ARG D 1 9 ? -43.999 -14.267 -48.144 1.00 29.68 9 ARG D C 1
ATOM 752 O O . ARG D 1 9 ? -43.106 -14.769 -48.822 1.00 26.18 9 ARG D O 1
ATOM 760 N N . GLU D 1 10 ? -44.361 -12.990 -48.259 1.00 23.20 10 GLU D N 1
ATOM 761 C CA . GLU D 1 10 ? -43.587 -12.048 -49.085 1.00 28.40 10 GLU D CA 1
ATOM 762 C C . GLU D 1 10 ? -42.130 -11.929 -48.636 1.00 19.30 10 GLU D C 1
ATOM 763 O O . GLU D 1 10 ? -41.214 -11.814 -49.455 1.00 24.63 10 GLU D O 1
ATOM 769 N N . ILE D 1 11 ? -41.924 -11.925 -47.328 1.00 17.94 11 ILE D N 1
ATOM 770 C CA . ILE D 1 11 ? -40.588 -11.873 -46.771 1.00 18.70 11 ILE D CA 1
ATOM 771 C C . ILE D 1 11 ? -39.814 -13.135 -47.133 1.00 18.89 11 ILE D C 1
ATOM 772 O O . ILE D 1 11 ? -38.644 -13.065 -47.539 1.00 22.18 11 ILE D O 1
ATO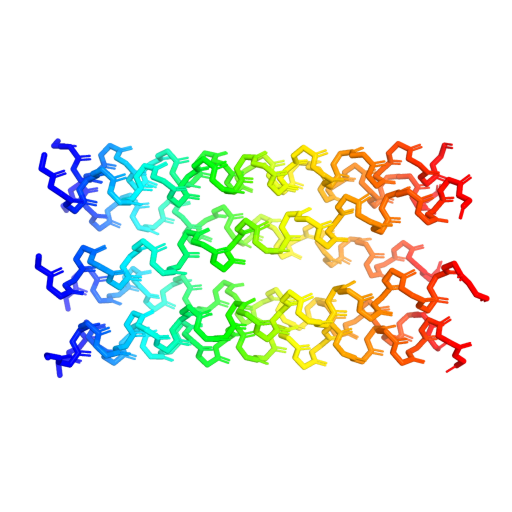M 777 N N . ALA D 1 12 ? -40.454 -14.290 -46.996 1.00 16.57 12 ALA D N 1
ATOM 778 C CA . ALA D 1 12 ? -39.776 -15.536 -47.368 1.00 18.08 12 ALA D CA 1
ATOM 779 C C . ALA D 1 12 ? -39.443 -15.553 -48.855 1.00 25.83 12 ALA D C 1
ATOM 780 O O . ALA D 1 12 ? -38.364 -15.993 -49.252 1.00 24.34 12 ALA D O 1
ATOM 782 N N . LYS D 1 13 ? -40.360 -15.067 -49.684 1.00 20.21 13 LYS D N 1
ATOM 783 C CA . LYS D 1 13 ? -40.108 -15.028 -51.123 1.00 24.24 13 LYS D CA 1
ATOM 784 C C . LYS D 1 13 ? -38.896 -14.165 -51.439 1.00 26.57 13 LYS D C 1
ATOM 785 O O . LYS D 1 13 ? -38.074 -14.524 -52.289 1.00 24.02 13 LYS D O 1
ATOM 791 N N . ALA D 1 14 ? -38.783 -13.028 -50.756 1.00 23.08 14 ALA D N 1
ATOM 792 C CA . ALA D 1 14 ? -37.636 -12.144 -50.970 1.00 23.96 14 ALA D CA 1
ATOM 793 C C . ALA D 1 14 ? -36.336 -12.806 -50.523 1.00 22.67 14 ALA D C 1
ATOM 794 O O . ALA D 1 14 ? -35.286 -12.628 -51.143 1.00 22.82 14 ALA D O 1
ATOM 796 N N . LEU D 1 15 ? -36.397 -13.570 -49.441 1.00 24.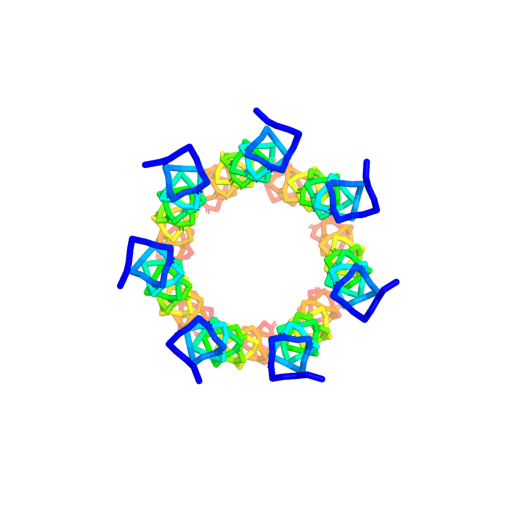60 15 LEU D N 1
ATOM 797 C CA . LEU D 1 15 ? -35.211 -14.271 -48.973 1.00 23.00 15 LEU D CA 1
ATOM 798 C C . LEU D 1 15 ? -34.827 -15.416 -49.901 1.00 24.95 15 LEU D C 1
ATOM 799 O O . LEU D 1 15 ? -33.653 -15.753 -50.012 1.00 24.84 15 LEU D O 1
ATOM 804 N N . ARG D 1 16 ? -35.800 -16.024 -50.572 1.00 23.16 16 ARG D N 1
ATOM 805 C CA . ARG D 1 16 ? -35.459 -17.058 -51.543 1.00 24.06 16 ARG D CA 1
ATOM 806 C C . ARG D 1 16 ? -34.799 -16.402 -52.750 1.00 25.56 16 ARG D C 1
ATOM 807 O O . ARG D 1 16 ? -33.958 -17.014 -53.419 1.00 31.69 16 ARG D O 1
ATOM 815 N N . GLU D 1 17 ? -35.184 -15.162 -53.039 1.00 24.69 17 GLU D N 1
ATOM 816 C CA . GLU D 1 17 ? -34.467 -14.380 -54.052 1.00 29.04 17 GLU D CA 1
ATOM 817 C C . GLU D 1 17 ? -33.031 -14.177 -53.615 1.00 26.71 17 GLU D C 1
ATOM 818 O O . GLU D 1 17 ? -32.098 -14.330 -54.404 1.00 32.83 17 GLU D O 1
ATOM 824 N N . CYS D 1 18 ? -32.865 -13.795 -52.354 1.00 23.69 18 CYS D N 1
ATOM 825 C CA . CYS D 1 18 ? -31.539 -13.555 -51.799 1.00 23.01 18 CYS D CA 1
ATOM 826 C C . CYS D 1 18 ? -30.661 -14.789 -51.963 1.00 24.22 18 CYS D C 1
ATOM 827 O O . CYS D 1 18 ? -29.515 -14.691 -52.376 1.00 25.98 18 CYS D O 1
ATOM 830 N N . ALA D 1 19 ? -31.215 -15.951 -51.648 1.00 23.90 19 ALA D N 1
ATOM 831 C CA . ALA D 1 19 ? -30.451 -17.197 -51.732 1.00 25.58 19 ALA D CA 1
ATOM 832 C C . ALA D 1 19 ? -30.056 -17.504 -53.172 1.00 33.59 19 ALA D C 1
ATOM 833 O O . ALA D 1 19 ? -28.934 -17.941 -53.428 1.00 29.97 19 ALA D O 1
ATOM 835 N N . TRP D 1 20 ? -30.974 -17.266 -54.105 1.00 28.80 20 TRP D N 1
ATOM 836 C CA . TRP D 1 20 ? -30.705 -17.505 -55.513 1.00 31.80 20 TRP D CA 1
ATOM 837 C C . TRP D 1 20 ? -29.518 -16.674 -55.959 1.00 32.77 20 TRP D C 1
ATOM 838 O O . TRP D 1 20 ? -28.639 -17.160 -56.676 1.00 35.25 20 TRP D O 1
ATOM 849 N N . ALA D 1 21 ? -29.504 -15.415 -55.535 1.00 33.52 21 ALA D N 1
ATOM 850 C CA . ALA D 1 21 ? -28.430 -14.501 -55.904 1.00 32.66 21 ALA D CA 1
ATOM 851 C C . ALA D 1 21 ? -27.106 -14.927 -55.259 1.00 33.04 21 ALA D C 1
ATOM 852 O O . ALA D 1 21 ? -26.053 -14.844 -55.889 1.00 39.05 21 ALA D O 1
ATOM 854 N N . HIS D 1 22 ? -27.163 -15.394 -54.010 1.00 31.14 22 HIS D N 1
ATOM 855 C CA . HIS D 1 22 ? -25.964 -15.910 -53.341 1.00 32.24 22 HIS D CA 1
ATOM 856 C C . HIS D 1 22 ? -25.432 -17.164 -54.036 1.00 34.71 22 HIS D C 1
ATOM 857 O O . HIS D 1 22 ? -24.219 -17.350 -54.136 1.00 37.06 22 HIS D O 1
ATOM 864 N N . ARG D 1 23 ? -26.328 -18.030 -54.514 1.00 38.61 23 ARG D N 1
ATOM 865 C CA . ARG D 1 23 ? -25.890 -19.206 -55.278 1.00 37.72 23 ARG D CA 1
ATOM 866 C C . ARG D 1 23 ? -25.228 -18.761 -56.573 1.00 46.24 23 ARG D C 1
ATOM 867 O O . ARG D 1 23 ? -24.374 -19.465 -57.110 1.00 48.51 23 ARG D O 1
ATOM 875 N N . GLU D 1 24 ? -25.610 -17.587 -57.072 1.00 42.04 24 GLU D N 1
ATOM 876 C CA . GLU D 1 24 ? -24.976 -17.060 -58.280 1.00 47.01 24 GLU D CA 1
ATOM 877 C C . GLU D 1 24 ? -23.601 -16.480 -57.961 1.00 46.94 24 GLU D C 1
ATOM 878 O O . GLU D 1 24 ? -22.697 -16.539 -58.782 1.00 52.44 24 GLU D O 1
ATOM 884 N N . GLU D 1 25 ? -23.458 -15.908 -56.768 1.00 51.48 25 GLU D N 1
ATOM 885 C CA . GLU D 1 25 ? -22.168 -15.400 -56.314 1.00 46.37 25 GLU D CA 1
ATOM 886 C C . GLU D 1 25 ? -21.182 -16.556 -56.163 1.00 46.23 25 GLU D C 1
ATOM 887 O O . GLU D 1 25 ? -20.024 -16.461 -56.580 1.00 51.74 25 GLU D O 1
ATOM 893 N N . ALA D 1 26 ? -21.659 -17.650 -55.570 1.00 46.56 26 ALA D N 1
ATOM 894 C CA . ALA D 1 26 ? -20.849 -18.856 -55.394 1.00 46.80 26 ALA D CA 1
ATOM 895 C C . ALA D 1 26 ? -20.390 -19.413 -56.734 1.00 53.88 26 ALA D C 1
ATOM 896 O O . ALA D 1 26 ? -19.246 -19.866 -56.869 1.00 57.05 26 ALA D O 1
ATOM 898 N N . LYS D 1 27 ? -21.270 -19.381 -57.732 1.00 49.66 27 LYS D N 1
ATOM 899 C CA . LYS D 1 27 ? -20.884 -19.852 -59.069 1.00 57.25 27 LYS D CA 1
ATOM 900 C C . LYS D 1 27 ? -19.866 -18.915 -59.723 1.00 55.65 27 LYS D C 1
ATOM 901 O O . LYS D 1 27 ? -18.991 -19.358 -60.472 1.00 60.68 27 LYS D O 1
ATOM 907 N N . ALA D 1 28 ? -19.984 -17.622 -59.438 1.00 56.57 28 ALA D N 1
ATOM 908 C CA . ALA D 1 28 ? -19.119 -16.615 -60.052 1.00 61.31 28 ALA D CA 1
ATOM 909 C C . ALA D 1 28 ? -17.715 -16.627 -59.452 1.00 69.53 28 ALA D C 1
ATOM 910 O O . ALA D 1 28 ? -16.734 -16.353 -60.142 1.00 72.96 28 ALA D O 1
ATOM 912 N N . LEU D 1 29 ? -17.626 -16.954 -58.166 1.00 74.28 29 LEU D N 1
ATOM 913 C CA . LEU D 1 29 ? -16.344 -16.996 -57.465 1.00 78.49 29 LEU D CA 1
ATOM 914 C C . LEU D 1 29 ? -15.437 -18.105 -57.996 1.00 84.01 29 LEU D C 1
ATOM 915 O O . LEU D 1 29 ? -14.239 -18.127 -57.716 1.00 89.73 29 LEU D O 1
ATOM 920 N N . ARG D 1 30 ? -16.015 -19.026 -58.760 1.00 83.32 30 ARG D N 1
ATOM 921 C CA . ARG D 1 30 ? -15.252 -20.108 -59.365 1.00 88.55 30 ARG D CA 1
ATOM 922 C C . ARG D 1 30 ? -14.914 -19.787 -60.818 1.00 96.52 30 ARG D C 1
ATOM 923 O O . ARG D 1 30 ? -14.794 -18.620 -61.194 1.00 101.05 30 ARG D O 1
ATOM 928 N N . GLY E 1 2 ? -51.113 -23.118 -38.010 1.00 38.82 2 GLY E N 1
ATOM 929 C CA . GLY E 1 2 ? -51.554 -21.784 -38.369 1.00 36.42 2 GLY E CA 1
ATOM 930 C C . GLY E 1 2 ? -50.862 -21.186 -39.572 1.00 35.42 2 GLY E C 1
ATOM 931 O O . GLY E 1 2 ? -49.745 -21.580 -39.921 1.00 25.94 2 GLY E O 1
ATOM 932 N N . GLU E 1 3 ? -51.525 -20.218 -40.200 1.00 24.39 3 GLU E N 1
ATOM 933 C CA . GLU E 1 3 ? -50.993 -19.606 -41.411 1.00 28.28 3 GLU E CA 1
ATOM 934 C C . GLU E 1 3 ? -49.796 -18.745 -41.060 1.00 22.91 3 GLU E C 1
ATOM 935 O O . GLU E 1 3 ? -48.846 -18.659 -41.833 1.00 23.98 3 GLU E O 1
ATOM 941 N N . ILE E 1 4 ? -49.824 -18.112 -39.892 1.00 22.45 4 ILE E N 1
ATOM 942 C CA . ILE E 1 4 ? -48.679 -17.276 -39.509 1.00 17.87 4 ILE E CA 1
ATOM 943 C C . ILE E 1 4 ? -47.458 -18.140 -39.194 1.00 19.15 4 ILE E C 1
ATOM 944 O O . ILE E 1 4 ? -46.349 -17.860 -39.671 1.00 19.78 4 ILE E O 1
ATOM 949 N N . ALA E 1 5 ? -47.651 -19.206 -38.425 1.00 22.63 5 ALA E N 1
ATOM 950 C CA . ALA E 1 5 ? -46.544 -20.108 -38.117 1.00 23.42 5 ALA E CA 1
ATOM 951 C C . ALA E 1 5 ? -45.966 -20.741 -39.375 1.00 24.36 5 ALA E C 1
ATOM 952 O O . ALA E 1 5 ? -44.750 -20.883 -39.483 1.00 22.90 5 ALA E O 1
ATOM 954 N N . LYS E 1 6 ? -46.825 -21.136 -40.317 1.00 23.55 6 LYS E N 1
ATOM 955 C CA . LYS E 1 6 ? -46.344 -21.722 -41.572 1.00 22.59 6 LYS E CA 1
ATOM 956 C C . LYS E 1 6 ? -45.480 -20.734 -42.337 1.00 24.76 6 LYS E C 1
ATOM 957 O O . LYS E 1 6 ? -44.455 -21.107 -42.899 1.00 21.95 6 LYS E O 1
ATOM 963 N N . ALA E 1 7 ? -45.911 -19.477 -42.369 1.00 23.65 7 ALA E N 1
ATOM 964 C CA . ALA E 1 7 ? -45.183 -18.449 -43.110 1.00 18.81 7 ALA E CA 1
ATOM 965 C C . ALA E 1 7 ? -43.841 -18.196 -42.455 1.00 20.59 7 ALA E C 1
ATOM 966 O O . ALA E 1 7 ? -42.839 -18.021 -43.142 1.00 23.30 7 ALA E O 1
ATOM 968 N N . LEU E 1 8 ? -43.816 -18.201 -41.127 1.00 16.48 8 LEU E N 1
ATOM 969 C CA . LEU E 1 8 ? -42.551 -18.061 -40.405 1.00 20.38 8 LEU E CA 1
ATOM 970 C C . LEU E 1 8 ? -41.613 -19.228 -40.699 1.00 22.52 8 LEU E C 1
ATOM 971 O O . LEU E 1 8 ? -40.408 -19.034 -40.806 1.00 23.36 8 LEU E O 1
ATOM 976 N N . ARG E 1 9 ? -42.153 -20.437 -40.812 1.00 18.01 9 ARG E N 1
ATOM 977 C CA . ARG E 1 9 ? -41.325 -21.590 -41.204 1.00 17.54 9 ARG E CA 1
ATOM 978 C C . ARG E 1 9 ? -40.821 -21.436 -42.636 1.00 23.47 9 ARG E C 1
ATOM 979 O O . ARG E 1 9 ? -39.721 -21.899 -42.956 1.00 22.96 9 ARG E O 1
ATOM 987 N N . GLU E 1 10 ? -41.595 -20.781 -43.502 1.00 20.28 10 GLU E N 1
ATOM 988 C CA . GLU E 1 10 ? -41.104 -20.534 -44.859 1.00 19.48 10 GLU E CA 1
ATOM 989 C C . GLU E 1 10 ? -39.956 -19.551 -44.812 1.00 24.67 10 GLU E C 1
ATOM 990 O O . GLU E 1 10 ? -39.043 -19.623 -45.627 1.00 23.46 10 GLU E O 1
ATOM 996 N N . ILE E 1 11 ? -40.019 -18.612 -43.877 1.00 18.64 11 ILE E N 1
ATOM 997 C CA . ILE E 1 11 ? -38.904 -17.682 -43.709 1.00 20.77 11 ILE E CA 1
ATOM 998 C C . ILE E 1 11 ? -37.668 -18.451 -43.242 1.00 20.23 11 ILE E C 1
ATOM 999 O O . ILE E 1 11 ? -36.582 -18.262 -43.778 1.00 19.81 11 ILE E O 1
ATOM 1004 N N . ALA E 1 12 ? -37.837 -19.329 -42.258 1.00 17.30 12 ALA E N 1
ATOM 1005 C CA . ALA E 1 12 ? -36.700 -20.113 -41.763 1.00 20.60 12 ALA E CA 1
ATOM 1006 C C . ALA E 1 12 ? -36.081 -20.951 -42.864 1.00 22.56 12 ALA E C 1
ATOM 1007 O O . ALA E 1 12 ? -34.865 -21.045 -42.956 1.00 21.43 12 ALA E O 1
ATOM 1009 N N . LYS E 1 13 ? -36.915 -21.572 -43.692 1.00 20.55 13 LYS E N 1
ATOM 1010 C CA . LYS E 1 13 ? -36.412 -22.402 -44.778 1.00 20.50 13 LYS E CA 1
ATOM 1011 C C . LYS E 1 13 ? -35.624 -21.582 -45.791 1.00 24.41 13 LYS E C 1
ATOM 1012 O O . LYS E 1 13 ? -34.571 -22.008 -46.276 1.00 25.67 13 LYS E O 1
ATOM 1018 N N . ALA E 1 14 ? -36.136 -20.402 -46.115 1.00 19.64 14 ALA E N 1
ATOM 1019 C CA . ALA E 1 14 ? -35.435 -19.510 -47.038 1.00 18.31 14 ALA E CA 1
ATOM 1020 C C . ALA E 1 14 ? -34.062 -19.114 -46.491 1.00 21.71 14 ALA E C 1
ATOM 1021 O O . ALA E 1 14 ? -33.086 -19.036 -47.235 1.00 21.56 14 ALA E O 1
ATOM 1023 N N . LEU E 1 15 ? -33.980 -18.892 -45.187 1.00 19.13 15 LEU E N 1
ATOM 1024 C CA . LEU E 1 15 ? -32.693 -18.574 -44.567 1.00 22.15 15 LEU E CA 1
ATOM 1025 C C . LEU E 1 15 ? -31.754 -19.771 -44.558 1.00 20.55 15 LEU E C 1
ATOM 1026 O O . LEU E 1 15 ? -30.553 -19.598 -44.669 1.00 19.38 15 LEU E O 1
ATOM 1031 N N . ARG E 1 16 ? -32.290 -20.978 -44.407 1.00 17.92 16 ARG E N 1
ATOM 1032 C CA . ARG E 1 16 ? -31.425 -22.158 -44.546 1.00 21.37 16 ARG E CA 1
ATOM 1033 C C . ARG E 1 16 ? -30.919 -22.262 -45.980 1.00 25.77 16 ARG E C 1
ATOM 1034 O O . ARG E 1 16 ? -29.821 -22.779 -46.219 1.00 23.54 16 ARG E O 1
ATOM 1042 N N . GLU E 1 17 ? -31.704 -21.794 -46.947 1.00 19.70 17 GLU E N 1
ATOM 1043 C CA . GLU E 1 17 ? -31.193 -21.757 -48.331 1.00 27.69 17 GLU E CA 1
ATOM 1044 C C . GLU E 1 17 ? -30.027 -20.795 -48.435 1.00 27.73 17 GLU E C 1
ATOM 1045 O O . GLU E 1 17 ? -29.040 -21.040 -49.124 1.00 24.63 17 GLU E O 1
ATOM 1051 N N . CYS E 1 18 ? -30.181 -19.656 -47.778 1.00 23.80 18 CYS E N 1
ATOM 1052 C CA . CYS E 1 18 ? -29.150 -18.633 -47.778 1.00 23.50 18 CYS E CA 1
ATOM 1053 C C . CYS E 1 18 ? -27.867 -19.158 -47.159 1.00 23.43 18 CYS E C 1
ATOM 1054 O O . CYS E 1 18 ? -26.779 -18.878 -47.646 1.00 26.07 18 CYS E O 1
ATOM 1057 N N . ALA E 1 19 ? -27.996 -19.920 -46.080 1.00 24.31 19 ALA E N 1
ATOM 1058 C CA . ALA E 1 19 ? -26.818 -20.448 -45.396 1.00 28.48 19 ALA E CA 1
ATOM 1059 C C . ALA E 1 19 ? -26.075 -21.428 -46.289 1.00 25.22 19 ALA E C 1
ATOM 1060 O O . ALA E 1 19 ? -24.852 -21.417 -46.340 1.00 28.29 19 ALA E O 1
ATOM 1062 N N . TRP E 1 20 ? -26.815 -22.283 -46.991 1.00 22.66 20 TRP E N 1
ATOM 1063 C CA . TRP E 1 20 ? -26.178 -23.247 -47.891 1.00 23.77 20 TRP E CA 1
ATOM 1064 C C . TRP E 1 20 ? -25.423 -22.502 -48.982 1.00 24.71 20 TRP E C 1
ATOM 1065 O O . TRP E 1 20 ? -24.289 -22.853 -49.348 1.00 26.15 20 TRP E O 1
ATOM 1076 N N . ALA E 1 21 ? -26.039 -21.445 -49.494 1.00 27.76 21 ALA E N 1
ATOM 1077 C CA . ALA E 1 21 ? -25.392 -20.659 -50.540 1.00 31.11 21 ALA E CA 1
ATOM 1078 C C . ALA E 1 21 ? -24.130 -19.967 -50.016 1.00 30.54 21 ALA E C 1
ATOM 1079 O O . ALA E 1 21 ? -23.094 -19.964 -50.691 1.00 28.68 21 ALA E O 1
ATOM 1081 N N . HIS E 1 22 ? -24.207 -19.389 -48.815 1.00 26.71 22 HIS E N 1
ATOM 1082 C CA . HIS E 1 22 ? -23.035 -18.736 -48.225 1.00 28.71 22 HIS E CA 1
ATOM 1083 C C . HIS E 1 22 ? -21.910 -19.744 -48.001 1.00 33.00 22 HIS E C 1
ATOM 1084 O O . HIS E 1 22 ? -20.738 -19.424 -48.185 1.00 36.85 22 HIS E O 1
ATOM 1091 N N . ARG E 1 23 ? -22.273 -20.959 -47.600 1.00 30.79 23 ARG E N 1
ATOM 1092 C CA . ARG E 1 23 ? -21.289 -22.032 -47.467 1.00 33.64 23 ARG E CA 1
ATOM 1093 C C . ARG E 1 23 ? -20.612 -22.315 -48.803 1.00 34.85 23 ARG E C 1
ATOM 1094 O O . ARG E 1 23 ? -19.401 -22.561 -48.850 1.00 34.18 23 ARG E O 1
ATOM 1102 N N . GLU E 1 24 ? -21.380 -22.283 -49.893 1.00 30.28 24 GLU E N 1
ATOM 1103 C CA . GLU E 1 24 ? -20.798 -22.557 -51.211 1.00 32.65 24 GLU E CA 1
ATOM 1104 C C . GLU E 1 24 ? -19.888 -21.415 -51.648 1.00 33.22 24 GLU E C 1
ATOM 1105 O O . GLU E 1 24 ? -18.943 -21.617 -52.425 1.00 38.03 24 GLU E O 1
ATOM 1111 N N . GLU E 1 25 ? -20.168 -20.211 -51.160 1.00 41.15 25 GLU E N 1
ATOM 1112 C CA . GLU E 1 25 ? -19.285 -19.074 -51.446 1.00 35.65 25 GLU E CA 1
ATOM 1113 C C . GLU E 1 25 ? -17.924 -19.278 -50.787 1.00 40.47 25 GLU E C 1
ATOM 1114 O O . GLU E 1 25 ? -16.878 -19.078 -51.414 1.00 45.88 25 GLU E O 1
ATOM 1120 N N . ALA E 1 26 ? -17.944 -19.679 -49.519 1.00 44.70 26 ALA E N 1
ATOM 1121 C CA . ALA E 1 26 ? -16.718 -19.970 -48.772 1.00 45.59 26 ALA E CA 1
ATOM 1122 C C . ALA E 1 26 ? -15.910 -21.101 -49.402 1.00 48.17 26 ALA E C 1
ATOM 1123 O O . ALA E 1 26 ? -14.676 -21.042 -49.453 1.00 54.28 26 ALA E O 1
ATOM 1125 N N . LYS E 1 27 ? -16.595 -22.135 -49.883 1.00 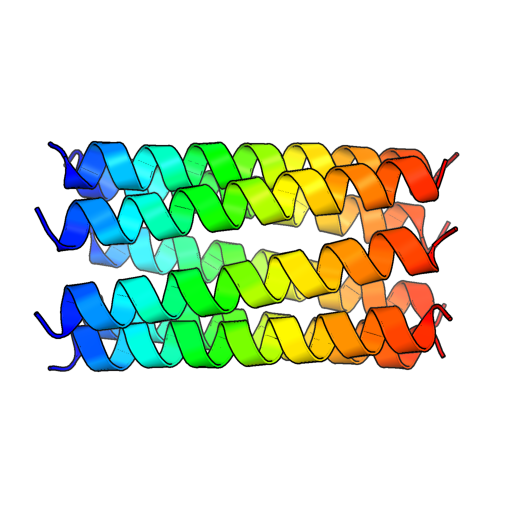40.09 27 LYS E N 1
ATOM 1126 C CA . LYS E 1 27 ? -15.895 -23.244 -50.529 1.00 48.24 27 LYS E CA 1
ATOM 1127 C C . LYS E 1 27 ? -15.252 -22.781 -51.835 1.00 50.91 27 LYS E C 1
ATOM 1128 O O . LYS E 1 27 ? -14.130 -23.178 -52.161 1.00 49.64 27 LYS E O 1
ATOM 1134 N N . ALA E 1 28 ? -15.953 -21.920 -52.569 1.00 40.55 28 ALA E N 1
ATOM 1135 C CA . ALA E 1 28 ? -15.430 -21.393 -53.824 1.00 51.44 28 ALA E CA 1
ATOM 1136 C C . ALA E 1 28 ? -14.202 -20.517 -53.581 1.00 57.80 28 ALA E C 1
ATOM 1137 O O . ALA E 1 28 ? -13.281 -20.482 -54.402 1.00 58.31 28 ALA E O 1
ATOM 1139 N N . LEU E 1 29 ? -14.186 -19.818 -52.449 1.00 63.25 29 LEU E N 1
ATOM 1140 C CA . LEU E 1 29 ? -13.039 -18.985 -52.080 1.00 67.18 29 LEU E CA 1
ATOM 1141 C C . LEU E 1 29 ? -11.786 -19.820 -51.839 1.00 76.10 29 LEU E C 1
ATOM 1142 O O . LEU E 1 29 ? -10.691 -19.447 -52.258 1.00 82.65 29 LEU E O 1
ATOM 1147 N N . ARG E 1 30 ? -11.951 -20.947 -51.155 1.00 76.44 30 ARG E N 1
ATOM 1148 C CA . ARG E 1 30 ? -10.843 -21.865 -50.919 1.00 83.52 30 ARG E CA 1
ATOM 1149 C C . ARG E 1 30 ? -10.857 -23.005 -51.934 1.00 86.07 30 ARG E C 1
ATOM 1150 O O . ARG E 1 30 ? -10.381 -22.853 -53.060 1.00 92.18 30 ARG E O 1
ATOM 1155 N N . GLY F 1 2 ? -43.371 -2.808 -24.413 1.00 36.26 2 GLY F N 1
ATOM 1156 C CA . GLY F 1 2 ? -43.650 -4.232 -24.420 1.00 33.20 2 GLY F CA 1
ATOM 1157 C C . GLY F 1 2 ? -42.430 -5.052 -24.763 1.00 32.92 2 GLY F C 1
ATOM 1158 O O . GLY F 1 2 ? -41.537 -4.571 -25.470 1.00 28.47 2 GLY F O 1
ATOM 1159 N N . GLU F 1 3 ? -42.391 -6.283 -24.261 1.00 26.38 3 GLU F N 1
ATOM 1160 C CA A GLU F 1 3 ? -41.275 -7.195 -24.483 0.54 27.48 3 GLU F CA 1
AT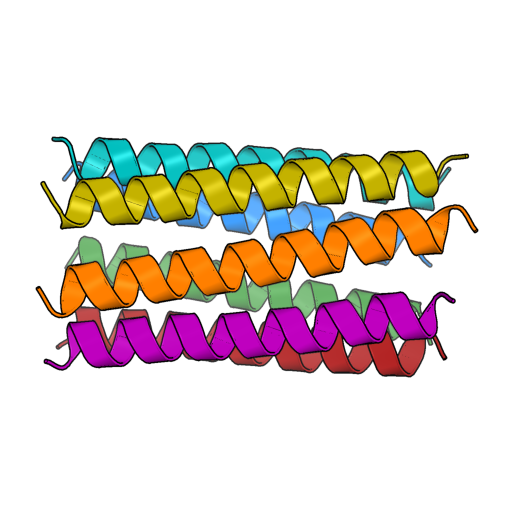OM 1161 C CA B GLU F 1 3 ? -41.239 -7.139 -24.493 0.46 25.88 3 GLU F CA 1
ATOM 1162 C C . GLU F 1 3 ? -41.121 -7.552 -25.957 1.00 24.29 3 GLU F C 1
ATOM 1163 O O . GLU F 1 3 ? -40.013 -7.703 -26.455 1.00 23.72 3 GLU F O 1
ATOM 1174 N N . ILE F 1 4 ? -42.240 -7.705 -26.660 1.00 23.58 4 ILE F N 1
ATOM 1175 C CA . ILE F 1 4 ? -42.149 -8.078 -28.079 1.00 19.86 4 ILE F CA 1
ATOM 1176 C C . ILE F 1 4 ? -41.573 -6.908 -28.880 1.00 22.26 4 ILE F C 1
ATOM 1177 O O . ILE F 1 4 ? -40.608 -7.088 -29.633 1.00 20.97 4 ILE F O 1
ATOM 1182 N N . ALA F 1 5 ? -42.123 -5.712 -28.690 1.00 20.67 5 ALA F N 1
ATOM 1183 C CA . ALA F 1 5 ? -41.609 -4.533 -29.389 1.00 22.87 5 ALA F CA 1
ATOM 1184 C C . ALA F 1 5 ? -40.130 -4.318 -29.092 1.00 26.20 5 ALA F C 1
ATOM 1185 O O . ALA F 1 5 ? -39.347 -3.987 -29.984 1.00 22.82 5 ALA F O 1
ATOM 1187 N N . LYS F 1 6 ? -39.745 -4.512 -27.837 1.00 21.46 6 LYS F N 1
ATOM 1188 C CA . LYS F 1 6 ? -38.353 -4.324 -27.448 1.00 24.14 6 LYS F CA 1
ATOM 1189 C C . LYS F 1 6 ? -37.447 -5.341 -28.143 1.00 23.60 6 LYS F C 1
ATOM 1190 O O . LYS F 1 6 ? -36.323 -5.017 -28.569 1.00 19.84 6 LYS F O 1
ATOM 1192 N N . ALA F 1 7 ? -37.929 -6.571 -28.248 1.00 19.38 7 ALA F N 1
ATOM 1193 C CA . ALA F 1 7 ? -37.158 -7.620 -28.912 1.00 21.29 7 ALA F CA 1
ATOM 1194 C C . ALA F 1 7 ? -37.016 -7.306 -30.396 1.00 19.47 7 ALA F C 1
ATOM 1195 O O . ALA F 1 7 ? -35.955 -7.513 -30.989 1.00 19.24 7 ALA F O 1
ATOM 1197 N N . LEU F 1 8 ? -38.090 -6.806 -31.003 1.00 16.13 8 LEU F N 1
ATOM 1198 C CA . LEU F 1 8 ? -38.027 -6.421 -32.411 1.00 18.51 8 LEU F CA 1
ATOM 1199 C C . LEU F 1 8 ? -37.027 -5.287 -32.639 1.00 23.65 8 LEU F C 1
ATOM 1200 O O . LEU F 1 8 ? -36.330 -5.250 -33.654 1.00 20.44 8 LEU F O 1
ATOM 1205 N N . ARG F 1 9 ? -36.948 -4.354 -31.702 1.00 18.45 9 ARG F N 1
ATOM 1206 C CA . ARG F 1 9 ? -35.968 -3.275 -31.845 1.00 20.15 9 ARG F CA 1
ATOM 1207 C C . ARG F 1 9 ? -34.549 -3.806 -31.696 1.00 25.61 9 ARG F C 1
ATOM 1208 O O . ARG F 1 9 ? -33.609 -3.239 -32.240 1.00 23.11 9 ARG F O 1
ATOM 1216 N N . GLU F 1 10 ? -34.394 -4.896 -30.957 1.00 21.34 10 GLU F N 1
ATOM 1217 C CA . GLU F 1 10 ? -33.086 -5.524 -30.796 1.00 20.91 10 GLU F CA 1
ATOM 1218 C C . GLU F 1 10 ? -32.667 -6.164 -32.115 1.00 19.69 10 GLU F C 1
ATOM 1219 O O . GLU F 1 10 ? -31.492 -6.169 -32.471 1.00 18.11 10 GLU F O 1
ATOM 1225 N N . ILE F 1 11 ? -33.639 -6.711 -32.834 1.00 17.98 11 ILE F N 1
ATOM 1226 C CA . ILE F 1 11 ? -33.386 -7.258 -34.160 1.00 17.46 11 ILE F CA 1
ATOM 1227 C C . ILE F 1 11 ? -32.922 -6.138 -35.095 1.00 21.21 11 ILE F C 1
ATOM 1228 O O . ILE F 1 11 ? -31.936 -6.280 -35.819 1.00 17.25 11 ILE F O 1
ATOM 1233 N N . ALA F 1 12 ? -33.620 -5.013 -35.061 1.00 16.04 12 ALA F N 1
ATOM 1234 C CA . ALA F 1 12 ? -33.208 -3.870 -35.881 1.00 16.55 12 ALA F CA 1
ATOM 1235 C C . ALA F 1 12 ? -31.813 -3.393 -35.518 1.00 17.62 12 ALA F C 1
ATOM 1236 O O . ALA F 1 12 ? -31.024 -3.065 -36.396 1.00 19.65 12 ALA F O 1
ATOM 1238 N N . LYS F 1 13 ? -31.498 -3.344 -34.229 1.00 20.10 13 LYS F N 1
ATOM 1239 C CA . LYS F 1 13 ? -30.173 -2.892 -33.802 1.00 21.28 13 LYS F CA 1
ATOM 1240 C C . LYS F 1 13 ? -29.085 -3.817 -34.353 1.00 25.23 13 LYS F C 1
ATOM 1241 O O . LYS F 1 13 ? -28.018 -3.361 -34.799 1.00 21.29 13 LYS F O 1
ATOM 1247 N N . ALA F 1 14 ? -29.358 -5.117 -34.315 1.00 18.24 14 ALA F N 1
ATOM 1248 C CA . ALA F 1 14 ? -28.410 -6.106 -34.823 1.00 18.34 14 ALA F CA 1
ATOM 1249 C C . ALA F 1 14 ? -28.244 -5.971 -36.325 1.00 18.64 14 ALA F C 1
ATOM 1250 O O . ALA F 1 14 ? -27.152 -6.139 -36.850 1.00 21.07 14 ALA F O 1
ATOM 1252 N N . LEU F 1 15 ? -29.319 -5.666 -37.034 1.00 16.89 15 LEU F N 1
ATOM 1253 C CA . LEU F 1 15 ? -29.187 -5.475 -38.475 1.00 20.70 15 LEU F CA 1
ATOM 1254 C C . LEU F 1 15 ? -28.426 -4.198 -38.813 1.00 22.09 15 LEU F C 1
ATOM 1255 O O . LEU F 1 15 ? -27.730 -4.145 -39.818 1.00 21.72 15 LEU F O 1
ATOM 1260 N N . ARG F 1 16 ? -28.560 -3.165 -37.991 1.00 19.73 16 ARG F N 1
ATOM 1261 C CA . ARG F 1 16 ? -27.749 -1.966 -38.229 1.00 21.69 16 ARG F CA 1
ATOM 1262 C C . ARG F 1 16 ? -26.287 -2.322 -37.995 1.00 24.48 16 ARG F C 1
ATOM 1263 O O . ARG F 1 16 ? -25.401 -1.759 -38.641 1.00 24.43 16 ARG F O 1
ATOM 1271 N N . GLU F 1 17 ? -26.030 -3.267 -37.089 1.00 23.41 17 GLU F N 1
ATOM 1272 C CA . GLU F 1 17 ? -24.656 -3.760 -36.910 1.00 29.93 17 GLU F CA 1
ATOM 1273 C C . GLU F 1 17 ? -24.168 -4.462 -38.171 1.00 27.54 17 GLU F C 1
ATOM 1274 O O . GLU F 1 17 ? -23.035 -4.286 -38.578 1.00 25.20 17 GLU F O 1
ATOM 1280 N N . CYS F 1 18 ? -25.025 -5.289 -38.765 1.00 21.23 18 CYS F N 1
ATOM 1281 C CA . CYS F 1 18 ? -24.687 -5.946 -40.024 1.00 25.47 18 CYS F CA 1
ATOM 1282 C C . CYS F 1 18 ? -24.381 -4.929 -41.115 1.00 23.60 18 CYS F C 1
ATOM 1283 O O . CYS F 1 18 ? -23.464 -5.111 -41.898 1.00 22.37 18 CYS F O 1
ATOM 1286 N N . ALA F 1 19 ? -25.184 -3.871 -41.175 1.00 23.28 19 ALA F N 1
ATOM 1287 C CA . ALA F 1 19 ? -24.982 -2.831 -42.194 1.00 23.12 19 ALA F CA 1
ATOM 1288 C C . ALA F 1 19 ? -23.631 -2.153 -42.044 1.00 29.11 19 ALA F C 1
ATOM 1289 O O . ALA F 1 19 ? -22.939 -1.907 -43.036 1.00 25.69 19 ALA F O 1
ATOM 1291 N N . TRP F 1 20 ? -23.252 -1.851 -40.805 1.00 26.16 20 TRP F N 1
ATOM 1292 C CA . TRP F 1 20 ? -21.957 -1.216 -40.542 1.00 29.26 20 TRP F CA 1
ATOM 1293 C C . TRP F 1 20 ? -20.818 -2.114 -41.019 1.00 29.75 20 TRP F C 1
ATOM 1294 O O . TRP F 1 20 ? -19.833 -1.651 -41.620 1.00 31.80 20 TRP F O 1
ATOM 1305 N N . ALA F 1 21 ? -20.958 -3.408 -40.749 1.00 28.24 21 ALA F N 1
ATOM 1306 C CA . ALA F 1 21 ? -19.946 -4.384 -41.149 1.00 29.10 21 ALA F CA 1
ATOM 1307 C C . ALA F 1 21 ? -19.837 -4.448 -42.672 1.00 28.29 21 ALA F C 1
ATOM 1308 O O . ALA F 1 21 ? -18.743 -4.503 -43.221 1.00 30.08 21 ALA F O 1
ATOM 1310 N N . HIS F 1 22 ? -20.978 -4.415 -43.352 1.00 28.83 22 HIS F N 1
ATOM 1311 C CA . HIS F 1 22 ? -20.990 -4.428 -44.814 1.00 26.79 22 HIS F CA 1
ATOM 1312 C C . HIS F 1 22 ? -20.362 -3.162 -45.376 1.00 29.32 22 HIS F C 1
ATOM 1313 O O . HIS F 1 22 ? -19.650 -3.222 -46.378 1.00 32.15 22 HIS F O 1
ATOM 1320 N N . ARG F 1 23 ? -20.611 -2.016 -44.738 1.00 31.65 23 ARG F N 1
ATOM 1321 C CA . ARG F 1 23 ? -19.980 -0.769 -45.196 1.00 30.79 23 ARG F CA 1
ATOM 1322 C C . ARG F 1 23 ? -18.469 -0.869 -45.040 1.00 45.23 23 ARG F C 1
ATOM 1323 O O . ARG F 1 23 ? -17.724 -0.283 -45.824 1.00 55.88 23 ARG F O 1
ATOM 1331 N N . GLU F 1 24 ? -18.017 -1.618 -44.036 1.00 42.37 24 GLU F N 1
ATOM 1332 C CA . GLU F 1 24 ? -16.579 -1.829 -43.847 1.00 47.62 24 GLU F CA 1
ATOM 1333 C C . GLU F 1 24 ? -16.001 -2.772 -44.900 1.00 39.82 24 GLU F C 1
ATOM 1334 O O . GLU F 1 24 ? -14.865 -2.598 -45.344 1.00 43.74 24 GLU F O 1
ATOM 1340 N N . GLU F 1 25 ? -16.781 -3.776 -45.290 1.00 43.98 25 GLU F N 1
ATOM 1341 C CA . GLU F 1 25 ? -16.358 -4.710 -46.336 1.00 38.67 25 GLU F CA 1
ATOM 1342 C C . GLU F 1 25 ? -16.188 -3.963 -47.654 1.00 38.40 25 GLU F C 1
ATOM 1343 O O . GLU F 1 25 ? -15.208 -4.155 -48.371 1.00 43.47 25 GLU F O 1
ATOM 1349 N N . ALA F 1 26 ? -17.145 -3.087 -47.955 1.00 42.07 26 ALA F N 1
ATOM 1350 C CA . ALA F 1 26 ? -17.093 -2.276 -49.171 1.00 39.77 26 ALA F CA 1
ATOM 1351 C C . ALA F 1 26 ? -15.863 -1.365 -49.195 1.00 48.99 26 ALA F C 1
ATOM 1352 O O . ALA F 1 26 ? -15.230 -1.199 -50.238 1.00 52.94 26 ALA F O 1
ATOM 1354 N N . LYS F 1 27 ? -15.523 -0.778 -48.050 1.00 52.71 27 LYS F N 1
ATOM 1355 C CA . LYS F 1 27 ? -14.327 0.064 -47.959 1.00 54.03 27 LYS F CA 1
ATOM 1356 C C . LYS F 1 27 ? -13.053 -0.754 -48.177 1.00 54.08 27 LYS F C 1
ATOM 1357 O O . LYS F 1 27 ? -12.066 -0.255 -48.724 1.00 50.21 27 LYS F O 1
ATOM 1363 N N . ALA F 1 28 ? -13.084 -2.013 -47.747 1.00 56.21 28 ALA F N 1
ATOM 1364 C CA . ALA F 1 28 ? -11.922 -2.896 -47.853 1.00 55.73 28 ALA F CA 1
ATOM 1365 C C . ALA F 1 28 ? -11.706 -3.378 -49.283 1.00 58.13 28 ALA F C 1
ATOM 1366 O O . ALA F 1 28 ? -10.569 -3.510 -49.735 1.00 67.82 28 ALA F O 1
ATOM 1368 N N . LEU F 1 29 ? -12.803 -3.642 -49.988 1.00 55.41 29 LEU F N 1
ATOM 1369 C CA . LEU F 1 29 ? -12.740 -4.069 -51.383 1.00 60.11 29 LEU F CA 1
ATOM 1370 C C . LEU F 1 29 ? -12.131 -2.986 -52.268 1.00 62.50 29 LEU F C 1
ATOM 1371 O O . LEU F 1 29 ? -11.409 -3.281 -53.219 1.00 69.15 29 LEU F O 1
ATOM 1376 N N . ARG F 1 30 ? -12.425 -1.732 -51.943 1.00 62.97 30 ARG F N 1
ATOM 1377 C CA . ARG F 1 30 ? -11.863 -0.600 -52.668 1.00 73.53 30 ARG F CA 1
ATOM 1378 C C . ARG F 1 30 ? -10.441 -0.314 -52.189 1.00 86.94 30 ARG F C 1
ATOM 1379 O O . ARG F 1 30 ? -9.707 0.446 -52.817 1.00 92.83 30 ARG F O 1
ATOM 1381 N N . GLY F 1 31 ? -10.060 -0.931 -51.074 1.00 91.03 31 GLY F N 1
ATOM 1382 C CA . GLY F 1 31 ? -8.735 -0.746 -50.511 1.00 94.93 31 GLY F CA 1
ATOM 1383 C C . GLY F 1 31 ? -8.767 -0.490 -49.016 1.00 96.09 31 GLY F C 1
ATOM 1384 O O . GLY F 1 31 ? -8.700 -1.422 -48.213 1.00 94.16 31 GLY F O 1
ATOM 1388 N N . GLY G 1 2 ? -41.887 -13.784 -22.126 1.00 42.70 2 GLY G N 1
ATOM 1389 C CA . GLY G 1 2 ? -42.714 -14.582 -23.013 1.00 34.49 2 GLY G CA 1
ATOM 1390 C C . GLY G 1 2 ? -41.901 -15.375 -24.005 1.00 36.26 2 GLY G C 1
ATOM 1391 O O . GLY G 1 2 ? -40.808 -14.952 -24.392 1.00 28.62 2 GLY G O 1
ATOM 1392 N N . GLU G 1 3 ? -42.431 -16.528 -24.401 1.00 21.09 3 GLU G N 1
ATOM 1393 C CA . GLU G 1 3 ? -41.760 -17.391 -25.368 1.00 28.79 3 GLU G CA 1
ATOM 1394 C C . GLU G 1 3 ? -41.524 -16.687 -26.701 1.00 26.88 3 GLU G C 1
ATOM 1395 O O . GLU G 1 3 ? -40.482 -16.883 -27.335 1.00 24.62 3 GLU G O 1
ATOM 1401 N N . ILE G 1 4 ? -42.487 -15.874 -27.137 1.00 23.48 4 ILE G N 1
ATOM 1402 C CA . ILE G 1 4 ? -42.342 -15.207 -28.426 1.00 21.73 4 ILE G CA 1
ATOM 1403 C C . ILE G 1 4 ? -41.248 -14.152 -28.338 1.00 27.77 4 ILE G C 1
ATOM 1404 O O . ILE G 1 4 ? -40.355 -14.100 -29.195 1.00 22.63 4 ILE G O 1
ATOM 1409 N N . ALA G 1 5 ? -41.287 -13.331 -27.290 1.00 24.30 5 ALA G N 1
ATOM 1410 C CA . ALA G 1 5 ? -40.219 -12.343 -27.082 1.00 23.01 5 ALA G CA 1
ATOM 1411 C C . ALA G 1 5 ? -38.847 -13.002 -26.957 1.00 24.92 5 ALA G C 1
ATOM 1412 O O . ALA G 1 5 ? -37.874 -12.507 -27.525 1.00 24.10 5 ALA G O 1
ATOM 1414 N N . LYS G 1 6 ? -38.759 -14.108 -26.221 1.00 24.77 6 LYS G N 1
ATOM 1415 C CA . LYS G 1 6 ? -37.486 -14.831 -26.112 1.00 25.43 6 LYS G CA 1
ATOM 1416 C C . LYS G 1 6 ? -36.962 -15.273 -27.465 1.00 19.61 6 LYS G C 1
ATOM 1417 O O . LYS G 1 6 ? -35.763 -15.177 -27.736 1.00 20.15 6 LYS G O 1
ATOM 1423 N N . ALA G 1 7 ? -37.856 -15.786 -28.303 1.00 19.84 7 ALA G N 1
ATOM 1424 C CA . ALA G 1 7 ? -37.439 -16.288 -29.605 1.00 20.14 7 ALA G CA 1
ATOM 1425 C C . ALA G 1 7 ? -37.003 -15.131 -30.491 1.00 22.49 7 ALA G C 1
ATOM 1426 O O . ALA G 1 7 ? -36.055 -15.261 -31.245 1.00 17.83 7 ALA G O 1
ATOM 1428 N N . LEU G 1 8 ? -37.692 -13.995 -30.412 1.00 18.31 8 LEU G N 1
ATOM 1429 C CA . LEU G 1 8 ? -37.226 -12.813 -31.145 1.00 17.25 8 LEU G CA 1
ATOM 1430 C C . LEU G 1 8 ? -35.848 -12.351 -30.676 1.00 23.15 8 LEU G C 1
ATOM 1431 O O . LEU G 1 8 ? -35.038 -11.909 -31.486 1.00 19.28 8 LEU G O 1
ATOM 1436 N N . ARG G 1 9 ? -35.571 -12.441 -29.378 1.00 17.25 9 ARG G N 1
ATOM 1437 C CA . ARG G 1 9 ? -34.230 -12.097 -28.892 1.00 17.72 9 ARG G CA 1
ATOM 1438 C C . ARG G 1 9 ? -33.186 -13.081 -29.396 1.00 20.44 9 ARG G C 1
ATOM 1439 O O . ARG G 1 9 ? -32.031 -12.698 -29.600 1.00 18.92 9 ARG G O 1
ATOM 1447 N N . GLU G 1 10 ? -33.578 -14.337 -29.600 1.00 17.68 10 GLU G N 1
ATOM 1448 C CA . GLU G 1 10 ? -32.659 -15.319 -30.188 1.00 16.55 10 GLU G CA 1
ATOM 1449 C C . GLU G 1 10 ? -32.327 -14.936 -31.615 1.00 18.88 10 GLU G C 1
ATOM 1450 O O . GLU G 1 10 ? -31.204 -15.169 -32.083 1.00 22.29 10 GLU G O 1
ATOM 1456 N N . ILE G 1 11 ? -33.324 -14.420 -32.331 1.00 15.65 11 ILE G N 1
ATOM 1457 C CA . ILE G 1 11 ? -33.100 -13.983 -33.698 1.00 17.67 11 ILE G CA 1
ATOM 1458 C C . ILE G 1 11 ? -32.097 -12.826 -33.702 1.00 18.90 11 ILE G C 1
ATOM 1459 O O . ILE G 1 11 ? -31.163 -12.806 -34.509 1.00 17.01 11 ILE G O 1
ATOM 1464 N N . ALA G 1 12 ? -32.290 -11.867 -32.798 1.00 19.84 12 ALA G N 1
ATOM 1465 C CA . ALA G 1 12 ? -31.371 -10.726 -32.696 1.00 19.15 12 ALA G CA 1
ATOM 1466 C C . ALA G 1 12 ? -29.949 -11.165 -32.398 1.00 20.01 12 ALA G C 1
ATOM 1467 O O . ALA G 1 12 ? -28.986 -10.649 -32.985 1.00 18.94 12 ALA G O 1
ATOM 1469 N N . LYS G 1 13 ? -29.810 -12.085 -31.454 1.00 14.94 13 LYS G N 1
ATOM 1470 C CA . LYS G 1 13 ? -28.485 -12.592 -31.094 1.00 16.21 13 LYS G CA 1
ATOM 1471 C C . LYS G 1 13 ? -27.814 -13.281 -32.2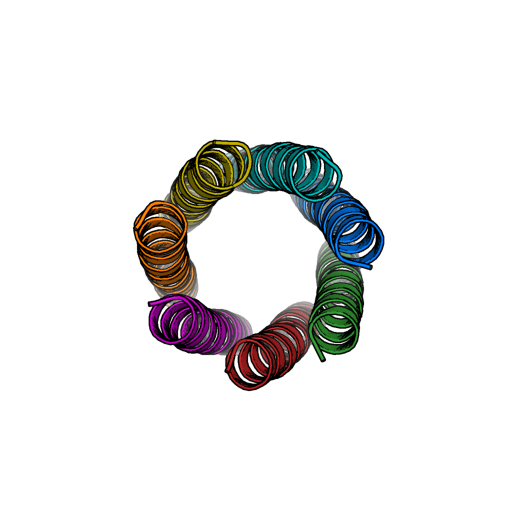81 1.00 22.92 13 LYS G C 1
ATOM 1472 O O . LYS G 1 13 ? -26.622 -13.067 -32.537 1.00 21.22 13 LYS G O 1
ATOM 1478 N N . ALA G 1 14 ? -28.570 -14.094 -33.012 1.00 18.63 14 ALA G N 1
ATOM 1479 C CA . ALA G 1 14 ? -28.052 -14.734 -34.222 1.00 17.05 14 ALA G CA 1
ATOM 1480 C C . ALA G 1 14 ? -27.567 -13.704 -35.245 1.00 17.52 14 ALA G C 1
ATOM 1481 O O . ALA G 1 14 ? -26.565 -13.908 -35.925 1.00 20.46 14 ALA G O 1
ATOM 1483 N N . LEU G 1 15 ? -28.294 -12.602 -35.376 1.00 16.18 15 LEU G N 1
ATOM 1484 C CA . LEU G 1 15 ? -27.880 -11.529 -36.280 1.00 14.88 15 LEU G CA 1
ATOM 1485 C C . LEU G 1 15 ? -26.643 -10.796 -35.760 1.00 18.51 15 LEU G C 1
ATOM 1486 O O . LEU G 1 15 ? -25.823 -10.336 -36.548 1.00 18.71 15 LEU G O 1
ATOM 1491 N N . ARG G 1 16 ? -26.500 -10.675 -34.443 1.00 18.71 16 ARG G N 1
ATOM 1492 C CA . ARG G 1 16 ? -25.256 -10.105 -33.912 1.00 20.70 16 ARG G CA 1
ATOM 1493 C C . ARG G 1 16 ? -24.103 -11.050 -34.216 1.00 21.60 16 ARG G C 1
ATOM 1494 O O . ARG G 1 16 ? -22.971 -10.614 -34.404 1.00 19.48 16 ARG G O 1
ATOM 1502 N N . GLU G 1 17 ? -24.384 -12.350 -34.260 1.00 16.72 17 GLU G N 1
ATOM 1503 C CA . GLU G 1 17 ? -23.357 -13.306 -34.715 1.00 18.93 17 GLU G CA 1
ATOM 1504 C C . GLU G 1 17 ? -22.960 -13.059 -36.156 1.00 20.68 17 GLU G C 1
ATOM 1505 O O . GLU G 1 17 ? -21.774 -13.117 -36.519 1.00 22.63 17 GLU G O 1
ATOM 1511 N N . CYS G 1 18 ? -23.966 -12.841 -36.998 1.00 18.67 18 CYS G N 1
ATOM 1512 C CA . CYS G 1 18 ? -23.731 -12.586 -38.411 1.00 18.01 18 CYS G CA 1
ATOM 1513 C C . CYS G 1 18 ? -22.892 -11.328 -38.582 1.00 18.58 18 CYS G C 1
ATOM 1514 O O . CYS G 1 18 ? -21.974 -11.290 -39.400 1.00 22.40 18 CYS G O 1
ATOM 1517 N N . ALA G 1 19 ? -23.215 -10.293 -37.814 1.00 19.87 19 ALA G N 1
ATOM 1518 C CA . ALA G 1 19 ? -22.466 -9.039 -37.918 1.00 21.52 19 ALA G CA 1
ATOM 1519 C C . ALA G 1 19 ? -21.002 -9.261 -37.567 1.00 22.06 19 ALA G C 1
ATOM 1520 O O . ALA G 1 19 ? -20.104 -8.758 -38.255 1.00 22.64 19 ALA G O 1
ATOM 1522 N N . TRP G 1 20 ? -20.748 -10.006 -36.495 1.00 21.48 20 TRP G N 1
ATOM 1523 C CA . TRP G 1 20 ? -19.364 -10.270 -36.093 1.00 25.31 20 TRP G CA 1
ATOM 1524 C C . TRP G 1 20 ? -18.627 -10.981 -37.218 1.00 22.25 20 TRP G C 1
ATOM 1525 O O . TRP G 1 20 ? -17.484 -10.653 -37.557 1.00 23.87 20 TRP G O 1
ATOM 1536 N N . ALA G 1 21 ? -19.301 -11.949 -37.825 1.00 25.16 21 ALA G N 1
ATOM 1537 C CA . ALA G 1 21 ? -18.691 -12.711 -38.909 1.00 24.94 21 ALA G CA 1
ATOM 1538 C C . ALA G 1 21 ? -18.414 -11.813 -40.129 1.00 27.11 21 ALA G C 1
ATOM 1539 O O . ALA G 1 21 ? -17.352 -11.906 -40.751 1.00 25.56 21 ALA G O 1
ATOM 1541 N N . HIS G 1 22 ? -19.338 -10.911 -40.453 1.00 29.21 22 HIS G N 1
ATOM 1542 C CA . HIS G 1 22 ? -19.081 -9.951 -41.534 1.00 27.32 22 HIS G CA 1
ATOM 1543 C C . HIS G 1 22 ? -17.928 -8.999 -41.220 1.00 24.47 22 HIS G C 1
ATOM 1544 O O . HIS G 1 22 ? -17.185 -8.608 -42.125 1.00 32.73 22 HIS G O 1
ATOM 1551 N N . ARG G 1 23 ? -17.784 -8.609 -39.958 1.00 26.34 23 ARG G N 1
ATOM 1552 C CA . ARG G 1 23 ? -16.661 -7.755 -39.570 1.00 30.68 23 ARG G CA 1
ATOM 1553 C C . ARG G 1 23 ? -15.349 -8.493 -39.787 1.00 31.47 23 ARG G C 1
ATOM 1554 O O . ARG G 1 23 ? -14.318 -7.885 -40.138 1.00 29.68 23 ARG G O 1
ATOM 1562 N N . GLU G 1 24 ? -15.377 -9.808 -39.587 1.00 27.36 24 GLU G N 1
ATOM 1563 C CA . GLU G 1 24 ? -14.167 -10.602 -39.788 1.00 29.51 24 GLU G CA 1
ATOM 1564 C C . GLU G 1 24 ? -13.848 -10.713 -41.272 1.00 29.85 24 GLU G C 1
ATOM 1565 O O . GLU G 1 24 ? -12.680 -10.782 -41.665 1.00 32.13 24 GLU G O 1
ATOM 1571 N N . GLU G 1 25 ? -14.882 -10.756 -42.103 1.00 30.48 25 GLU G N 1
ATOM 1572 C CA . GLU G 1 25 ? -14.652 -10.814 -43.542 1.00 30.32 25 GLU G CA 1
ATOM 1573 C C . GLU G 1 25 ? -13.962 -9.532 -44.005 1.00 29.65 25 GLU G C 1
ATOM 1574 O O . GLU G 1 25 ? -12.984 -9.581 -44.748 1.00 34.87 25 GLU G O 1
ATOM 1580 N N . ALA G 1 26 ? -14.458 -8.389 -43.534 1.00 31.94 26 ALA G N 1
ATOM 1581 C CA . ALA G 1 26 ? -13.842 -7.090 -43.847 1.00 32.19 26 ALA G CA 1
ATOM 1582 C C . ALA G 1 26 ? -12.375 -7.039 -43.435 1.00 34.72 26 ALA G C 1
ATOM 1583 O O . ALA G 1 26 ? -11.529 -6.542 -44.182 1.00 40.48 26 ALA G O 1
ATOM 1585 N N . LYS G 1 27 ? -12.071 -7.548 -42.244 1.00 38.37 27 LYS G N 1
ATOM 1586 C CA . LYS G 1 27 ? -10.694 -7.550 -41.758 1.00 44.44 27 LYS G CA 1
ATOM 1587 C C . LYS G 1 27 ? -9.801 -8.474 -42.589 1.00 42.15 27 LYS G C 1
ATOM 1588 O O . LYS G 1 27 ? -8.673 -8.116 -42.939 1.00 48.37 27 LYS G O 1
ATOM 1594 N N . ALA G 1 28 ? -10.311 -9.658 -42.912 1.00 35.32 28 ALA G N 1
ATOM 1595 C CA . ALA G 1 28 ? -9.578 -10.607 -43.752 1.00 44.18 28 ALA G CA 1
ATOM 1596 C C . ALA G 1 28 ? -9.332 -10.052 -45.156 1.00 54.42 28 ALA G C 1
ATOM 1597 O O . ALA G 1 28 ? -8.285 -10.299 -45.756 1.00 51.05 28 ALA G O 1
ATOM 1599 N N . LEU G 1 29 ? -10.308 -9.316 -45.679 1.00 59.06 29 LEU G N 1
ATOM 1600 C CA . LEU G 1 29 ? -10.189 -8.710 -47.004 1.00 60.98 29 LEU G CA 1
ATOM 1601 C C . LEU G 1 29 ? -9.050 -7.703 -47.043 1.00 62.98 29 LEU G C 1
ATOM 1602 O O . LEU G 1 29 ? -8.059 -7.900 -47.747 1.00 67.61 29 LEU G O 1
ATOM 1607 N N . ARG G 1 30 ? -9.189 -6.626 -46.279 1.00 62.30 30 ARG G N 1
ATOM 1608 C CA . ARG G 1 30 ? -8.134 -5.626 -46.187 1.00 74.92 30 ARG G CA 1
ATOM 1609 C C . ARG G 1 30 ? -6.995 -6.121 -45.300 1.00 86.62 30 ARG G C 1
ATOM 1610 O O . ARG G 1 30 ? -6.784 -5.603 -44.203 1.00 94.84 30 ARG G O 1
ATOM 1612 N N . GLY G 1 31 ? -6.273 -7.128 -45.783 1.00 88.74 31 GLY G N 1
ATOM 1613 C CA . GLY G 1 31 ? -5.115 -7.671 -45.078 1.00 90.86 31 GLY G CA 1
ATOM 1614 C C . GLY G 1 31 ? -4.288 -8.550 -46.009 1.00 93.50 31 GLY G C 1
ATOM 1615 O O . GLY G 1 31 ? -4.808 -9.488 -46.614 1.00 91.48 31 GLY G O 1
#

B-factor: mean 37.78, std 18.41, range [14.59, 108.04]

Foldseek 3Di:
DVVVVVVVVVVVVVVVVVVVVVVVVVVVD/DVVVVVVVVVVVVVVVVVVVVVVVVVVVVD/DVVVVVVVVVVVVVVVVVVVVVVVVVVVD/DVVVVVVVVVVVVVVVVVVVVVVVVVVVD/DVVVVVVVVVVVVVVVVVVVVVVVVVVVD/DVVVVVVVVVVVVVVVVVVVVVVVVVVVVD/DVVVVVVVVVVVVVVVVVVVVVVVVVVVVD

Sequence (206 aa):
GEIAKALREIAKALRECAWAHREEAKALRGEIAKALREIAKALRECAWAHREEAKALRGGEIAKALREIAKALRECAWAHREEAKALRGEIAKALREIAKALRECAWAHREEAKALRGEIAKALREIAKALRECAWAHREEAKALRGEEIAKALREIAKALRECAWAHREEAKALRGGEIAKALREIAKALRECAWAHREEAKALRG